Protein AF-A0A5K0W3F6-F1 (afdb_monomer_lite)

Radius of gyration: 26.62 Å; chains: 1; bounding box: 53×62×76 Å

Organism: NCBI:txid210225

pLDDT: mean 90.17, std 11.69, range [37.69, 98.31]

InterPro domains:
  IPR002298 DNA polymerase A [PTHR10133] (2-222)
  IPR012337 Ribonuclease H-like superfamily [SSF53098] (1-49)
  IPR036397 Ribonuclease H superfamily [G3DSA:3.30.420.10] (1-164)
  IPR043502 DNA/RNA polymerase superfamily [SSF56672] (144-221)

Sequence (225 aa):
VWHNYSFDFHVLENHGIKVSGFHADTMHLARLWDSSRRMEGGYSLEALTGDPKVMSESGSLEKNMLMSGKISMKTVFGRRKLRKDGSEGKIVSLAPVEELQKKERIPWICYSVRDSITTLDLFLSLKEKLMKMEWKLDGARRGNMYDFYEEYWRPFGVLLVEMESEGMLVDRKYLSDLEKIATNEQKIAADRFRRWASKYCPDALYMNVGSDAQLRQLFFGETAN

Secondary structure (DSSP, 8-state):
-BSSHHHHHHHHHTTT--------BHHHHHHHH-TTGGGTT-S-HHHHHH-HHHHTT---S-TTTS-SPPPPHHHHH-EEEEPTTSSEEEEEEPPPHHHHHHHSHHHHHHHHHHHHHHHHHHHHHHHHHHHHSEEEETTEEEEEHHHHIIIIIHHHHHHHHHHHHH-----HHHHHHHHHHHHHHHHHHHHHHHHHHTTT-GGGGG--TT-HHHHHHHHH-----

Foldseek 3Di:
DEAPPLVVCVVCVVVVHHDDDQDDHLLLLVCLLPVPCVVVQHRDQQSQLLDCVLLVPQPDPVCPPLSRGQDDPCVQAWDFDADPVRDGDPDTDHDDPVCCCVPVVVSVVVNVVSSVVSRVSSVVSSLVSQQPAFDDDPNDTPHGNVVVCVVPVRVVVVVVSVCVVVDDDDDPVVVVVVVVVVVVVVVVVQQVVLVVLCVVPVCSVVDDPPDPVVVCCSPPNDDPD

Structure (mmCIF, N/CA/C/O backbone):
data_AF-A0A5K0W3F6-F1
#
_entry.id   AF-A0A5K0W3F6-F1
#
loop_
_atom_site.group_PDB
_atom_site.id
_atom_site.type_symbol
_atom_site.label_atom_id
_atom_site.label_alt_id
_atom_site.label_comp_id
_atom_site.label_asym_id
_atom_site.label_entity_id
_atom_site.label_seq_id
_atom_site.pdbx_PDB_ins_code
_atom_site.Cartn_x
_atom_site.Cartn_y
_atom_site.Cartn_z
_atom_site.occupancy
_atom_site.B_iso_or_equiv
_atom_site.auth_seq_id
_atom_site.auth_comp_id
_atom_site.auth_asym_id
_atom_site.auth_atom_id
_atom_site.pdbx_PDB_model_num
ATOM 1 N N . VAL A 1 1 ? 4.429 1.573 -16.038 1.00 95.75 1 VAL A N 1
ATOM 2 C CA . VAL A 1 1 ? 5.156 1.356 -14.764 1.00 95.75 1 VAL A CA 1
ATOM 3 C C . VAL A 1 1 ? 4.488 2.233 -13.742 1.00 95.75 1 VAL A C 1
ATOM 5 O O . VAL A 1 1 ? 4.166 3.361 -14.088 1.00 95.75 1 VAL A O 1
ATOM 8 N N . TRP A 1 2 ? 4.253 1.710 -12.547 1.00 96.81 2 TRP A N 1
ATOM 9 C CA . TRP A 1 2 ? 3.434 2.365 -11.537 1.00 96.81 2 TRP A CA 1
ATOM 10 C C . TRP A 1 2 ? 4.119 2.324 -10.171 1.00 96.81 2 TRP A C 1
ATOM 12 O O . TRP A 1 2 ? 5.070 1.565 -9.947 1.00 96.81 2 TRP A O 1
ATOM 22 N N . HIS A 1 3 ? 3.631 3.145 -9.254 1.00 96.75 3 HIS A N 1
ATOM 23 C CA . HIS A 1 3 ? 3.939 3.044 -7.838 1.00 96.75 3 HIS A CA 1
ATOM 24 C C . HIS A 1 3 ? 2.609 2.934 -7.102 1.00 96.75 3 HIS A C 1
ATOM 26 O O . HIS A 1 3 ? 1.968 3.960 -6.891 1.00 96.75 3 HIS A O 1
ATOM 32 N N . ASN A 1 4 ? 2.209 1.706 -6.748 1.00 95.75 4 ASN A N 1
ATOM 33 C CA . ASN A 1 4 ? 0.847 1.347 -6.333 1.00 95.75 4 ASN A CA 1
ATOM 34 C C . ASN A 1 4 ? -0.185 1.359 -7.482 1.00 95.75 4 ASN A C 1
ATOM 36 O O . ASN A 1 4 ? -1.128 2.147 -7.482 1.00 95.75 4 ASN A O 1
ATOM 40 N N . TYR A 1 5 ? -0.014 0.456 -8.450 1.00 96.00 5 TYR A N 1
ATOM 41 C CA . TYR A 1 5 ? -0.850 0.316 -9.650 1.00 96.00 5 TYR A CA 1
ATOM 42 C C . TYR A 1 5 ? -2.351 0.232 -9.361 1.00 96.00 5 TYR A C 1
ATOM 44 O O . TYR A 1 5 ? -3.132 0.857 -10.073 1.00 96.00 5 TYR A O 1
ATOM 52 N N . SER A 1 6 ? -2.739 -0.513 -8.319 1.00 94.94 6 SER A N 1
ATOM 53 C CA . SER A 1 6 ? -4.140 -0.693 -7.911 1.00 94.94 6 SER A CA 1
ATOM 54 C C . SER A 1 6 ? -4.872 0.645 -7.791 1.00 94.94 6 SER A C 1
ATOM 56 O O . SER A 1 6 ? -5.944 0.827 -8.364 1.00 94.94 6 SER A O 1
ATOM 58 N N . PHE A 1 7 ? -4.257 1.626 -7.126 1.00 95.06 7 PHE A N 1
ATOM 59 C CA . PHE A 1 7 ? -4.885 2.922 -6.901 1.00 95.06 7 PHE A CA 1
ATOM 60 C C . PHE A 1 7 ? -5.222 3.639 -8.214 1.00 95.06 7 PHE A C 1
ATOM 62 O O . PHE A 1 7 ? -6.368 4.037 -8.424 1.00 95.06 7 PHE A O 1
ATOM 69 N N . ASP A 1 8 ? -4.238 3.787 -9.105 1.00 94.62 8 ASP A N 1
ATOM 70 C CA . ASP A 1 8 ? -4.431 4.482 -10.380 1.00 94.62 8 ASP A CA 1
ATOM 71 C C . ASP A 1 8 ? -5.371 3.709 -11.314 1.00 94.62 8 ASP A C 1
ATOM 73 O O . ASP A 1 8 ? -6.178 4.321 -12.016 1.00 94.62 8 ASP A O 1
ATOM 77 N N . PHE A 1 9 ? -5.308 2.373 -11.295 1.00 95.50 9 PHE A N 1
ATOM 78 C CA . PHE A 1 9 ? -6.218 1.519 -12.055 1.00 95.50 9 PHE A CA 1
ATOM 79 C C . PHE A 1 9 ? -7.675 1.799 -11.689 1.00 95.50 9 PHE A C 1
ATOM 81 O O . PHE A 1 9 ? -8.465 2.138 -12.569 1.00 95.50 9 PHE A O 1
ATOM 88 N N . HIS A 1 10 ? -8.010 1.745 -10.396 1.00 95.19 10 HIS A N 1
ATOM 89 C CA . HIS A 1 10 ? -9.374 1.977 -9.916 1.00 95.19 10 HIS A CA 1
ATOM 90 C C . HIS A 1 10 ? -9.847 3.401 -10.217 1.00 95.19 10 HIS A C 1
ATOM 92 O O . HIS A 1 10 ? -10.999 3.616 -10.592 1.00 95.19 10 HIS A O 1
ATOM 98 N N . VAL A 1 11 ? -8.970 4.406 -10.097 1.00 94.75 11 VAL A N 1
ATOM 99 C CA . VAL A 1 11 ? -9.309 5.794 -10.462 1.00 94.75 11 VAL A CA 1
ATOM 100 C C . VAL A 1 11 ? -9.675 5.900 -11.944 1.00 94.75 11 VAL A C 1
ATOM 102 O O . VAL A 1 11 ? -10.665 6.554 -12.275 1.00 94.75 11 VAL A O 1
ATOM 105 N N . LEU A 1 12 ? -8.912 5.265 -12.834 1.00 95.06 12 LEU A N 1
ATOM 106 C CA . LEU A 1 12 ? -9.167 5.284 -14.276 1.00 95.06 12 LEU A CA 1
ATOM 107 C C . LEU A 1 12 ? -10.419 4.477 -14.651 1.00 95.06 12 LEU A C 1
ATOM 109 O O . LEU A 1 12 ? -11.257 4.968 -15.412 1.00 95.06 12 LEU A O 1
ATOM 113 N N . GLU A 1 13 ? -10.593 3.291 -14.069 1.00 94.00 13 GLU A N 1
ATOM 114 C CA . GLU A 1 13 ? -11.755 2.428 -14.298 1.00 94.00 13 GLU A CA 1
ATOM 115 C C . GLU A 1 13 ? -13.064 3.122 -13.889 1.00 94.00 13 GLU A C 1
ATOM 117 O O . GLU A 1 13 ? -14.031 3.116 -14.652 1.00 94.00 13 GLU A O 1
ATOM 122 N N . ASN A 1 14 ? -13.064 3.842 -12.761 1.00 94.25 14 ASN A N 1
ATOM 123 C CA . ASN A 1 14 ? -14.203 4.650 -12.307 1.00 94.25 14 ASN A CA 1
ATOM 124 C C . ASN A 1 14 ? -14.616 5.756 -13.297 1.00 94.25 14 ASN A C 1
ATOM 126 O O . ASN A 1 14 ? -15.742 6.249 -13.238 1.00 94.25 14 ASN A O 1
ATOM 130 N N . HIS A 1 15 ? -13.730 6.144 -14.217 1.00 95.75 15 HIS A N 1
ATOM 131 C CA . HIS A 1 15 ? -14.013 7.100 -15.292 1.00 95.75 15 HIS A CA 1
ATOM 132 C C . HIS A 1 15 ? -14.286 6.414 -16.642 1.00 95.75 15 HIS A C 1
ATOM 134 O O . HIS A 1 15 ? -14.288 7.070 -17.683 1.00 95.75 15 HIS A O 1
ATOM 140 N N . GLY A 1 16 ? -14.510 5.096 -16.648 1.00 95.12 16 GLY A N 1
ATOM 141 C CA . GLY A 1 16 ? -14.750 4.308 -17.857 1.00 95.12 16 GLY A CA 1
ATOM 142 C C . GLY A 1 16 ? -13.504 4.113 -18.726 1.00 95.12 16 GLY A C 1
ATOM 143 O O . GLY A 1 16 ? -13.620 3.695 -19.881 1.00 95.12 16 GLY A O 1
ATOM 144 N N . ILE A 1 17 ? -12.312 4.415 -18.201 1.00 95.56 17 ILE A N 1
ATOM 145 C CA . ILE A 1 17 ? -11.051 4.251 -18.920 1.00 95.56 17 ILE A CA 1
ATOM 146 C C . ILE A 1 17 ? -10.540 2.838 -18.660 1.00 95.56 17 ILE A C 1
ATOM 148 O O . ILE A 1 17 ? -10.068 2.516 -17.573 1.00 95.56 17 ILE A O 1
ATOM 152 N N . LYS A 1 18 ? -10.612 1.991 -19.690 1.00 91.88 18 LYS A N 1
ATOM 153 C CA . LYS A 1 18 ? -10.061 0.636 -19.634 1.00 91.88 18 LYS A CA 1
ATOM 154 C C . LYS A 1 18 ? -8.541 0.690 -19.688 1.00 91.88 18 LYS A C 1
ATOM 156 O O . LYS A 1 18 ? -7.961 1.004 -20.727 1.00 91.88 18 LYS A O 1
ATOM 161 N N . VAL A 1 19 ? -7.903 0.367 -18.571 1.00 89.88 19 VAL A N 1
ATOM 162 C CA . VAL A 1 19 ? -6.446 0.289 -18.476 1.00 89.88 19 VAL A CA 1
ATOM 163 C C . VAL A 1 19 ? -5.986 -1.075 -18.980 1.00 89.88 19 VAL A C 1
ATOM 165 O O . VAL A 1 19 ? -6.445 -2.112 -18.512 1.00 89.88 19 VAL A O 1
ATOM 168 N N . SER A 1 20 ? -5.059 -1.080 -19.936 1.00 87.38 20 SER A N 1
ATOM 169 C CA . SER A 1 20 ? -4.407 -2.296 -20.426 1.00 87.38 20 SER A CA 1
ATOM 170 C C . SER A 1 20 ? -2.894 -2.141 -20.363 1.00 87.38 20 SER A C 1
ATOM 172 O O . SER A 1 20 ? -2.369 -1.085 -20.714 1.00 87.38 20 SER A O 1
ATOM 174 N N . GLY A 1 21 ? -2.194 -3.210 -19.990 1.00 85.31 21 GLY A N 1
ATOM 175 C CA . GLY A 1 21 ? -0.734 -3.222 -19.916 1.00 85.31 21 GLY A CA 1
ATOM 176 C C . GLY A 1 21 ? -0.210 -2.888 -18.520 1.00 85.31 21 GLY A C 1
ATOM 177 O O . GLY A 1 21 ? 0.089 -1.740 -18.194 1.00 85.31 21 GLY A O 1
ATOM 178 N N . PHE A 1 22 ? -0.010 -3.930 -17.713 1.00 94.12 22 PHE A N 1
ATOM 179 C CA . PHE A 1 22 ? 0.705 -3.846 -16.444 1.00 94.12 22 PHE A CA 1
ATOM 180 C C . PHE A 1 22 ? 2.150 -4.327 -16.629 1.00 94.12 22 PHE A C 1
ATOM 182 O O . PHE A 1 22 ? 2.417 -5.529 -16.703 1.00 94.12 22 PHE A O 1
ATOM 189 N N . HIS A 1 23 ? 3.075 -3.370 -16.773 1.00 96.00 23 HIS A N 1
ATOM 190 C CA . HIS A 1 23 ? 4.501 -3.671 -16.943 1.00 96.00 23 HIS A CA 1
ATOM 191 C C . HIS A 1 23 ? 5.207 -3.924 -15.611 1.00 96.00 23 HIS A C 1
ATOM 193 O O . HIS A 1 23 ? 5.892 -4.925 -15.470 1.00 96.00 23 HIS A O 1
ATOM 199 N N . ALA A 1 24 ? 5.060 -3.015 -14.645 1.00 97.50 24 ALA A N 1
ATOM 200 C CA . ALA A 1 24 ? 5.657 -3.180 -13.328 1.00 97.50 24 ALA A CA 1
ATOM 201 C C . ALA A 1 24 ? 5.028 -2.250 -12.285 1.00 97.50 24 ALA A C 1
ATOM 203 O O . ALA A 1 24 ? 4.560 -1.158 -12.634 1.00 97.50 24 ALA A O 1
ATOM 204 N N . ASP A 1 25 ? 5.120 -2.655 -11.018 1.00 98.12 25 ASP A N 1
ATOM 205 C CA . ASP A 1 25 ? 4.880 -1.834 -9.830 1.00 98.12 25 ASP A CA 1
ATOM 206 C C . ASP A 1 25 ? 6.158 -1.754 -8.987 1.00 98.12 25 ASP A C 1
ATOM 208 O O . ASP A 1 25 ? 6.686 -2.766 -8.519 1.00 98.12 25 ASP A O 1
ATOM 212 N N . THR A 1 26 ? 6.658 -0.541 -8.776 1.00 97.81 26 THR A N 1
ATOM 213 C CA . THR A 1 26 ? 7.879 -0.296 -7.999 1.00 97.81 26 THR A CA 1
ATOM 214 C C . THR A 1 26 ? 7.755 -0.694 -6.527 1.00 97.81 26 THR A C 1
ATOM 216 O O . THR A 1 26 ? 8.762 -1.073 -5.931 1.00 97.81 26 THR A O 1
ATOM 219 N N . MET A 1 27 ? 6.553 -0.704 -5.937 1.00 97.12 27 MET A N 1
ATOM 220 C CA . MET A 1 27 ? 6.340 -1.236 -4.586 1.00 97.12 27 MET A CA 1
ATOM 221 C C . MET A 1 27 ? 6.537 -2.751 -4.535 1.00 97.12 27 MET A C 1
ATOM 223 O O . MET A 1 27 ? 7.095 -3.260 -3.562 1.00 97.12 27 MET A O 1
ATOM 227 N N . HIS A 1 28 ? 6.108 -3.477 -5.572 1.00 97.44 28 HIS A N 1
ATOM 228 C CA . HIS A 1 28 ? 6.340 -4.919 -5.661 1.00 97.44 28 HIS A CA 1
ATOM 229 C C . HIS A 1 28 ? 7.838 -5.195 -5.797 1.00 97.44 28 HIS A C 1
ATOM 231 O O . HIS A 1 28 ? 8.396 -5.962 -5.019 1.00 97.44 28 HIS A O 1
ATOM 237 N N . LEU A 1 29 ? 8.512 -4.509 -6.724 1.00 98.06 29 LEU A N 1
ATOM 238 C CA . LEU A 1 29 ? 9.952 -4.679 -6.929 1.00 98.06 29 LEU A CA 1
ATOM 239 C C . LEU A 1 29 ? 10.750 -4.369 -5.652 1.00 98.06 29 LEU A C 1
ATOM 241 O O . LEU A 1 29 ? 11.645 -5.125 -5.285 1.00 98.06 29 LEU A O 1
ATOM 245 N N . ALA A 1 30 ? 10.388 -3.305 -4.929 1.00 97.31 30 ALA A N 1
ATOM 246 C CA . ALA A 1 30 ? 11.049 -2.935 -3.680 1.00 97.31 30 ALA A CA 1
ATOM 247 C C . ALA A 1 30 ? 10.840 -3.973 -2.569 1.00 97.31 30 ALA A C 1
ATOM 249 O O . ALA A 1 30 ? 11.779 -4.277 -1.837 1.00 97.31 30 ALA A O 1
ATOM 250 N N . ARG A 1 31 ? 9.633 -4.544 -2.448 1.00 96.44 31 ARG A N 1
ATOM 251 C CA . ARG A 1 31 ? 9.347 -5.630 -1.493 1.00 96.44 31 ARG A CA 1
ATOM 252 C C . ARG A 1 31 ? 10.103 -6.909 -1.820 1.00 96.44 31 ARG A C 1
ATOM 254 O O . ARG A 1 31 ? 10.471 -7.630 -0.900 1.00 96.44 31 ARG A O 1
ATOM 261 N N . LEU A 1 32 ? 10.301 -7.191 -3.105 1.00 96.44 32 LEU A N 1
ATOM 262 C CA . LEU A 1 32 ? 11.050 -8.359 -3.552 1.00 96.44 32 LEU A CA 1
ATOM 263 C C . LEU A 1 32 ? 12.552 -8.198 -3.310 1.00 96.44 32 LEU A C 1
ATOM 265 O O . LEU A 1 32 ? 13.232 -9.166 -2.984 1.00 96.44 32 LEU A O 1
ATOM 269 N N . TRP A 1 33 ? 13.050 -6.970 -3.455 1.00 96.12 33 TRP A N 1
ATOM 270 C CA . TRP A 1 33 ? 14.439 -6.628 -3.174 1.00 96.12 33 TRP A CA 1
ATOM 271 C C . TRP A 1 33 ? 14.745 -6.706 -1.674 1.00 96.12 33 TRP A C 1
ATOM 273 O O . TRP A 1 33 ? 15.729 -7.326 -1.278 1.00 96.12 33 TRP A O 1
ATOM 283 N N . ASP A 1 34 ? 13.886 -6.115 -0.841 1.00 95.31 34 ASP A N 1
ATOM 284 C CA . ASP A 1 34 ? 14.006 -6.168 0.613 1.00 95.31 34 ASP A CA 1
ATOM 285 C C . ASP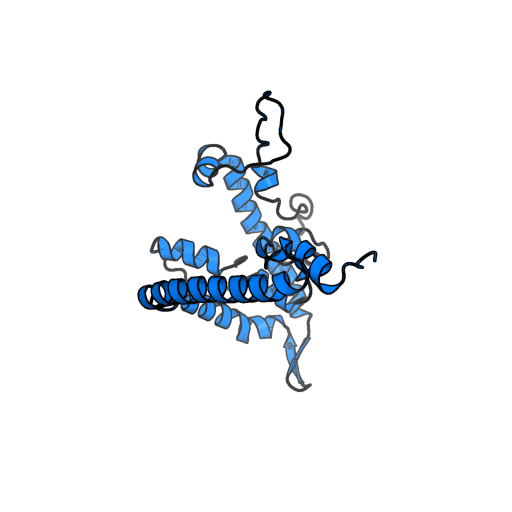 A 1 34 ? 12.622 -6.077 1.275 1.00 95.31 34 ASP A C 1
ATOM 287 O O . ASP A 1 34 ? 11.991 -5.015 1.352 1.00 95.31 34 ASP A O 1
ATOM 291 N N . SER A 1 35 ? 12.146 -7.210 1.794 1.00 93.69 35 SER A N 1
ATOM 292 C CA . SER A 1 35 ? 10.854 -7.326 2.478 1.00 93.69 35 SER A CA 1
ATOM 293 C C . SER A 1 35 ? 10.863 -6.791 3.918 1.00 93.69 35 SER A C 1
ATOM 295 O O . SER A 1 35 ? 9.808 -6.706 4.548 1.00 93.69 35 SER A O 1
ATOM 297 N N . SER A 1 36 ? 12.033 -6.445 4.466 1.00 93.50 36 SER A N 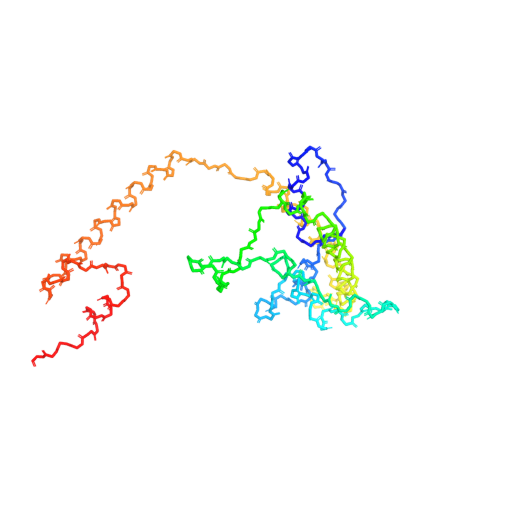1
ATOM 298 C CA . SER A 1 36 ? 12.207 -6.008 5.859 1.00 93.50 36 SER A CA 1
ATOM 299 C C . SER A 1 36 ? 12.145 -4.486 6.044 1.00 93.50 36 SER A C 1
ATOM 301 O O . SER A 1 36 ? 12.003 -3.994 7.168 1.00 93.50 36 SER A O 1
ATOM 303 N N . ARG A 1 37 ? 12.108 -3.727 4.939 1.00 92.62 37 ARG A N 1
ATOM 304 C CA . ARG A 1 37 ? 12.128 -2.253 4.923 1.00 92.62 37 ARG A CA 1
ATOM 305 C C . ARG A 1 37 ? 10.998 -1.550 5.654 1.00 92.62 37 ARG A C 1
ATOM 307 O O . ARG A 1 37 ? 11.036 -0.332 5.795 1.00 92.62 37 ARG A O 1
ATOM 314 N N . ARG A 1 38 ? 9.990 -2.260 6.161 1.00 86.88 38 ARG A N 1
ATOM 315 C CA . ARG A 1 38 ? 8.949 -1.646 6.997 1.00 86.88 38 ARG A CA 1
ATOM 316 C C . ARG A 1 38 ? 9.536 -0.907 8.209 1.00 86.88 38 ARG A C 1
ATOM 318 O O . ARG A 1 38 ? 8.960 0.096 8.617 1.00 86.88 38 ARG A O 1
ATOM 325 N N . MET A 1 39 ? 10.679 -1.362 8.730 1.00 85.06 39 MET A N 1
ATOM 326 C CA . MET A 1 39 ? 11.426 -0.685 9.801 1.00 85.06 39 MET A CA 1
ATOM 327 C C . MET A 1 39 ? 12.440 0.353 9.280 1.00 85.06 39 MET A C 1
ATOM 329 O O . MET A 1 39 ? 12.933 1.166 10.054 1.00 85.06 39 MET A O 1
ATOM 333 N N . GLU A 1 40 ? 12.711 0.368 7.973 1.00 83.31 40 GLU A N 1
ATOM 334 C CA . GLU A 1 40 ? 13.694 1.222 7.288 1.00 83.31 40 GLU A CA 1
ATOM 335 C C . GLU A 1 40 ? 13.009 2.221 6.332 1.00 83.31 40 GLU A C 1
ATOM 337 O O . GLU A 1 40 ? 13.344 2.344 5.153 1.00 83.31 40 GLU A O 1
ATOM 342 N N . GLY A 1 41 ? 11.984 2.920 6.826 1.00 84.12 41 GLY A N 1
ATOM 343 C CA . GLY A 1 41 ? 11.275 3.972 6.079 1.00 84.12 41 GLY A CA 1
ATOM 344 C C . GLY A 1 41 ? 10.117 3.490 5.193 1.00 84.12 41 GLY A C 1
ATOM 345 O O . GLY A 1 41 ? 9.320 4.305 4.736 1.00 84.12 41 GLY A O 1
ATOM 346 N N . GLY A 1 42 ? 9.950 2.179 5.011 1.00 93.69 42 GLY A N 1
ATOM 347 C CA . GLY A 1 42 ? 8.829 1.584 4.285 1.00 93.69 42 GLY A CA 1
ATOM 348 C C . GLY A 1 42 ? 8.989 1.610 2.762 1.00 93.69 42 GLY A C 1
ATOM 349 O O . GLY A 1 42 ? 10.097 1.563 2.231 1.00 93.69 42 GLY A O 1
ATOM 350 N N . TYR A 1 43 ? 7.851 1.639 2.062 1.00 96.25 43 TYR A N 1
ATOM 351 C CA . TYR A 1 43 ? 7.764 1.473 0.602 1.00 96.25 43 TYR A CA 1
ATOM 352 C C . TYR A 1 43 ? 7.091 2.651 -0.103 1.00 96.25 43 TYR A C 1
ATOM 354 O O . TYR A 1 43 ? 6.664 2.504 -1.243 1.00 96.25 43 TYR A O 1
ATOM 362 N N . SER A 1 44 ? 6.945 3.801 0.561 1.00 95.00 44 SER A N 1
ATOM 363 C CA . SER A 1 44 ? 6.440 4.991 -0.125 1.00 95.00 44 SER A CA 1
ATOM 364 C C . SER A 1 44 ? 7.456 5.464 -1.164 1.00 95.00 44 SER A C 1
ATOM 366 O O . SER A 1 44 ? 8.664 5.298 -0.987 1.00 95.00 44 SER A O 1
ATOM 368 N N . LEU A 1 45 ? 6.976 6.096 -2.234 1.00 94.62 45 LEU A N 1
ATOM 369 C CA . LEU A 1 45 ? 7.844 6.634 -3.280 1.00 94.62 45 LEU A CA 1
ATOM 370 C C . LEU A 1 45 ? 8.864 7.634 -2.710 1.00 94.62 45 LEU A C 1
ATOM 372 O O . LEU A 1 45 ? 10.022 7.611 -3.110 1.00 94.62 45 LEU A O 1
ATOM 376 N N . GLU A 1 46 ? 8.469 8.447 -1.724 1.00 92.75 46 GLU A N 1
ATOM 377 C CA . GLU A 1 46 ? 9.368 9.344 -0.973 1.00 92.75 46 GLU A CA 1
ATOM 378 C C . GLU A 1 46 ? 10.458 8.575 -0.216 1.00 92.75 46 GLU A C 1
ATOM 380 O O . GLU A 1 46 ? 11.635 8.887 -0.370 1.00 92.75 46 GLU A O 1
ATOM 385 N N . ALA A 1 47 ? 10.100 7.535 0.543 1.00 93.06 47 ALA A N 1
ATOM 386 C CA . ALA A 1 47 ? 11.076 6.764 1.311 1.00 93.06 47 ALA A CA 1
ATOM 387 C C . ALA A 1 47 ? 12.057 5.999 0.413 1.00 93.06 47 ALA A C 1
ATOM 389 O O . ALA A 1 47 ? 13.256 5.996 0.673 1.00 93.06 47 ALA A O 1
ATOM 390 N N . LEU A 1 48 ? 11.557 5.371 -0.654 1.00 94.31 48 LEU A N 1
ATOM 391 C CA . LEU A 1 48 ? 12.385 4.592 -1.574 1.00 94.31 48 LEU A CA 1
ATOM 392 C C . LEU A 1 48 ? 13.336 5.484 -2.369 1.00 94.31 48 LEU A C 1
ATOM 394 O O . LEU A 1 48 ? 14.505 5.158 -2.513 1.00 94.31 48 LEU A O 1
ATOM 398 N N . THR A 1 49 ? 12.860 6.624 -2.863 1.00 92.12 49 THR A N 1
ATOM 399 C CA . THR A 1 49 ? 13.695 7.503 -3.699 1.00 92.12 49 THR A CA 1
ATOM 400 C C . THR A 1 49 ? 14.596 8.421 -2.885 1.00 92.12 49 THR A C 1
ATOM 402 O O . THR A 1 49 ? 15.592 8.917 -3.403 1.00 92.12 49 THR A O 1
ATOM 405 N N . GLY A 1 50 ? 14.279 8.618 -1.604 1.00 89.19 50 GLY A N 1
ATOM 406 C CA . GLY A 1 50 ? 15.158 9.265 -0.638 1.00 89.19 50 GLY A CA 1
ATOM 407 C C . GLY A 1 50 ? 16.275 8.362 -0.104 1.00 89.19 50 GLY A C 1
ATOM 408 O O . GLY A 1 50 ? 17.207 8.887 0.499 1.00 89.19 50 GLY A O 1
ATOM 409 N N . ASP A 1 51 ? 16.212 7.039 -0.310 1.00 90.38 51 ASP A N 1
ATOM 410 C CA . ASP A 1 51 ? 17.243 6.100 0.148 1.00 90.38 51 ASP A CA 1
ATOM 411 C C . ASP A 1 51 ? 18.334 5.898 -0.925 1.00 90.38 51 ASP A C 1
ATOM 413 O O . ASP A 1 51 ? 18.081 5.289 -1.974 1.00 90.38 51 ASP A O 1
ATOM 417 N N . PRO A 1 52 ? 19.586 6.323 -0.664 1.00 87.75 52 PRO A N 1
ATOM 418 C CA . PRO A 1 52 ? 20.687 6.127 -1.598 1.00 87.75 52 PRO A CA 1
ATOM 419 C C . PRO A 1 52 ? 20.955 4.657 -1.929 1.00 87.75 52 PRO A C 1
ATOM 421 O O . PRO A 1 52 ? 21.394 4.373 -3.038 1.00 87.75 52 PRO A O 1
ATOM 424 N N . LYS A 1 53 ? 20.686 3.711 -1.017 1.00 88.81 53 LYS A N 1
ATOM 425 C CA . LYS A 1 53 ? 20.871 2.271 -1.271 1.00 88.81 53 LYS A CA 1
ATOM 426 C C . LYS A 1 53 ? 19.894 1.751 -2.320 1.00 88.81 53 LYS A C 1
ATOM 428 O O . LYS A 1 53 ? 20.239 0.848 -3.080 1.00 88.81 53 LYS A O 1
ATOM 433 N N . VAL A 1 54 ? 18.688 2.316 -2.360 1.00 90.88 54 VAL A N 1
ATOM 434 C CA . VAL A 1 54 ? 17.654 1.969 -3.340 1.00 90.88 54 VAL A CA 1
ATOM 435 C C . VAL A 1 54 ? 17.984 2.598 -4.691 1.00 90.88 54 VAL A C 1
ATOM 437 O O . VAL A 1 54 ? 17.869 1.927 -5.712 1.00 90.88 54 VAL A O 1
ATOM 440 N N . MET A 1 55 ? 18.454 3.848 -4.705 1.00 88.25 55 MET A N 1
ATOM 441 C CA . MET A 1 55 ? 18.719 4.617 -5.931 1.00 88.25 55 MET A CA 1
ATOM 442 C C . MET A 1 55 ? 20.155 4.481 -6.479 1.00 88.25 55 MET A C 1
ATOM 444 O O . MET A 1 55 ? 20.502 5.137 -7.460 1.00 88.25 55 MET A O 1
ATOM 448 N N . SER A 1 56 ? 21.009 3.644 -5.874 1.00 72.81 56 SER A N 1
ATOM 449 C CA . SER A 1 56 ? 22.456 3.601 -6.157 1.00 72.81 56 SER A CA 1
ATOM 450 C C . SER A 1 56 ? 22.854 3.112 -7.553 1.00 72.81 56 SER A C 1
ATOM 452 O O . SER A 1 56 ? 24.000 3.323 -7.945 1.00 72.81 56 SER A O 1
ATOM 454 N N . GLU A 1 57 ? 21.966 2.427 -8.276 1.00 65.25 57 GLU A N 1
ATOM 455 C CA . GLU A 1 57 ? 22.304 1.721 -9.525 1.00 65.25 57 GLU A CA 1
ATOM 456 C C . GLU A 1 57 ? 21.824 2.441 -10.790 1.00 65.25 57 GLU A C 1
ATOM 458 O O . GLU A 1 57 ? 22.203 2.065 -11.889 1.00 65.25 57 GLU A O 1
ATOM 463 N N . SER A 1 58 ? 21.092 3.551 -10.662 1.00 57.44 58 SER A N 1
ATOM 464 C CA . SER A 1 58 ? 20.727 4.367 -11.824 1.00 57.44 58 SER A CA 1
ATOM 465 C C . SER A 1 58 ? 21.962 5.081 -12.401 1.00 57.44 58 SER A C 1
ATOM 467 O O . SER A 1 58 ? 22.443 6.086 -11.873 1.00 57.44 58 SER A O 1
ATOM 469 N N . GLY A 1 59 ? 22.510 4.534 -13.488 1.00 52.69 59 GLY A N 1
ATOM 470 C CA . GLY A 1 59 ? 23.661 5.066 -14.225 1.00 52.69 59 GLY A CA 1
ATOM 471 C C . GLY A 1 59 ? 23.364 6.261 -15.143 1.00 52.69 59 GLY A C 1
ATOM 472 O O . GLY A 1 59 ? 24.124 6.481 -16.086 1.00 52.69 59 GLY A O 1
ATOM 473 N N . SER A 1 60 ? 22.283 7.027 -14.938 1.00 51.06 60 SER A N 1
ATOM 474 C CA . SER A 1 60 ? 21.963 8.155 -15.826 1.00 51.06 60 SER A CA 1
ATOM 475 C C . SER A 1 60 ? 22.830 9.395 -15.539 1.00 51.06 60 SER A C 1
ATOM 477 O O . SER A 1 60 ? 23.073 9.795 -14.399 1.00 51.06 60 SER A O 1
ATOM 479 N N . LEU A 1 61 ? 23.338 9.993 -16.622 1.00 46.00 61 LEU A N 1
ATOM 480 C CA . LEU A 1 61 ? 24.332 11.073 -16.651 1.00 46.00 61 LEU A CA 1
ATOM 481 C C . LEU A 1 61 ? 23.778 12.450 -16.206 1.00 46.00 61 LEU A C 1
ATOM 483 O O . LEU A 1 61 ? 24.546 13.389 -16.025 1.00 46.00 61 LEU A O 1
ATOM 487 N N . GLU A 1 62 ? 22.466 12.586 -15.978 1.00 50.75 62 GLU A N 1
ATOM 488 C CA . GLU A 1 62 ? 21.791 13.841 -15.578 1.00 50.75 62 GLU A CA 1
ATOM 489 C C . GLU A 1 62 ? 21.591 13.946 -14.055 1.00 50.75 62 GLU A C 1
ATOM 491 O O . GLU A 1 62 ? 20.598 14.451 -13.527 1.00 50.75 62 GLU A O 1
ATOM 496 N N . LYS A 1 63 ? 22.591 13.460 -13.324 1.00 51.31 63 LYS A N 1
ATOM 497 C CA . LYS A 1 63 ? 22.556 13.140 -11.895 1.00 51.31 63 LYS A CA 1
ATOM 498 C C . LYS A 1 63 ? 22.421 14.336 -10.942 1.00 51.31 63 LYS A C 1
ATOM 500 O O . LYS A 1 63 ? 22.459 14.113 -9.750 1.00 51.31 63 LYS A O 1
ATOM 505 N N . ASN A 1 64 ? 22.278 15.589 -11.386 1.00 46.25 64 ASN A N 1
ATOM 506 C CA . ASN A 1 64 ? 22.365 16.756 -10.481 1.00 46.25 64 ASN A CA 1
ATOM 507 C C . ASN A 1 64 ? 21.063 17.545 -10.257 1.00 46.25 64 ASN A C 1
ATOM 509 O O . ASN A 1 64 ? 20.956 18.218 -9.236 1.00 46.25 64 ASN A O 1
ATOM 513 N N . MET A 1 65 ? 20.051 17.456 -11.130 1.00 46.19 65 MET A N 1
ATOM 514 C CA . MET A 1 65 ? 18.788 18.198 -10.932 1.00 46.19 65 MET A CA 1
ATOM 515 C C . MET A 1 65 ? 17.685 17.391 -10.227 1.00 46.19 65 MET A C 1
ATOM 517 O O . MET A 1 65 ? 16.768 17.983 -9.658 1.00 46.19 65 MET A O 1
ATOM 521 N N . LEU A 1 66 ? 17.787 16.056 -10.228 1.00 50.94 66 LEU A N 1
ATOM 522 C CA . LEU A 1 66 ? 16.758 15.136 -9.722 1.00 50.94 66 LEU A CA 1
ATOM 523 C C . LEU A 1 66 ? 17.185 14.310 -8.489 1.00 50.94 66 LEU A C 1
ATOM 525 O O . LEU A 1 66 ? 16.463 13.416 -8.070 1.00 50.94 66 LEU A O 1
ATOM 529 N N . MET A 1 67 ? 18.342 14.614 -7.884 1.00 52.88 67 MET A N 1
ATOM 530 C CA . MET A 1 67 ? 18.873 13.927 -6.685 1.00 52.88 67 MET A CA 1
ATOM 531 C C . MET A 1 67 ? 18.044 14.126 -5.414 1.00 52.88 67 MET A C 1
ATOM 533 O O . MET A 1 67 ? 18.293 13.481 -4.398 1.00 52.88 67 MET A O 1
ATOM 537 N N . SER A 1 68 ? 17.089 15.050 -5.422 1.00 62.31 68 SER A N 1
ATOM 538 C CA . SER A 1 68 ? 16.123 15.138 -4.338 1.00 62.31 68 SER A CA 1
ATOM 539 C C . SER A 1 68 ? 15.043 14.103 -4.614 1.00 62.31 68 SER A C 1
ATOM 541 O O . SER A 1 68 ? 14.251 14.296 -5.538 1.00 62.31 68 SER A O 1
ATOM 543 N N . GLY A 1 69 ? 15.021 13.023 -3.826 1.00 72.44 69 GLY A N 1
ATOM 544 C CA . GLY A 1 69 ? 13.919 12.060 -3.813 1.00 72.44 69 GLY A CA 1
ATOM 545 C C . GLY A 1 69 ? 12.553 12.754 -3.742 1.00 72.44 69 GLY A C 1
ATOM 546 O O . GLY A 1 69 ? 12.455 13.960 -3.476 1.00 72.44 69 GLY A O 1
ATOM 547 N N . LYS A 1 70 ? 11.480 12.007 -4.012 1.00 85.25 70 LYS A N 1
ATOM 548 C CA . LYS A 1 70 ? 10.126 12.571 -4.064 1.00 85.25 70 LYS A CA 1
ATOM 549 C C . LYS A 1 70 ? 9.850 13.425 -2.826 1.00 85.25 70 LYS A C 1
ATOM 551 O O . LYS A 1 70 ? 9.999 12.977 -1.697 1.00 85.25 70 LYS A O 1
ATOM 556 N N . ILE A 1 71 ? 9.392 14.650 -3.062 1.00 85.50 71 ILE A N 1
ATOM 557 C CA . ILE A 1 71 ? 9.008 15.586 -2.008 1.00 85.50 71 ILE A CA 1
ATOM 558 C C . ILE A 1 71 ? 7.550 15.312 -1.635 1.00 85.50 71 ILE A C 1
ATOM 560 O O . ILE A 1 71 ? 6.706 15.181 -2.520 1.00 85.50 71 ILE A O 1
ATOM 564 N N . SER A 1 72 ? 7.224 15.247 -0.342 1.00 89.44 72 SER A N 1
ATOM 565 C CA . SER A 1 72 ? 5.838 15.038 0.090 1.00 89.44 72 SER A CA 1
ATOM 566 C C . SER A 1 72 ? 4.884 16.156 -0.370 1.00 89.44 72 SER A C 1
ATOM 568 O O . SER A 1 72 ? 5.240 17.338 -0.413 1.00 89.44 72 SER A O 1
ATOM 570 N N . MET A 1 73 ? 3.618 15.800 -0.613 1.00 90.88 73 MET A N 1
ATOM 571 C CA . MET A 1 73 ? 2.538 16.756 -0.912 1.00 90.88 73 MET A CA 1
ATOM 572 C C . MET A 1 73 ? 2.433 17.846 0.171 1.00 90.88 73 MET A C 1
ATOM 574 O O . MET A 1 73 ? 2.225 19.021 -0.120 1.00 90.88 73 MET A O 1
ATOM 578 N N . LYS A 1 74 ? 2.636 17.465 1.439 1.00 90.81 74 LYS A N 1
ATOM 579 C CA . LYS A 1 74 ? 2.588 18.363 2.599 1.00 90.81 74 LYS A CA 1
ATOM 580 C C . LYS A 1 74 ? 3.707 19.401 2.586 1.00 90.81 74 LYS A C 1
ATOM 582 O O . LYS A 1 74 ? 3.492 20.513 3.051 1.00 90.81 74 LYS A O 1
ATOM 587 N N . THR A 1 75 ? 4.875 19.058 2.057 1.00 89.38 75 THR A N 1
ATOM 588 C CA . THR A 1 75 ? 5.993 19.996 1.926 1.00 89.38 75 THR A CA 1
ATOM 589 C C . THR A 1 75 ? 5.731 21.017 0.820 1.00 89.38 75 THR A C 1
ATOM 591 O O . THR A 1 75 ? 6.035 22.190 0.999 1.00 89.38 75 THR A O 1
ATOM 594 N N . VAL A 1 76 ? 5.135 20.593 -0.300 1.00 89.94 76 VA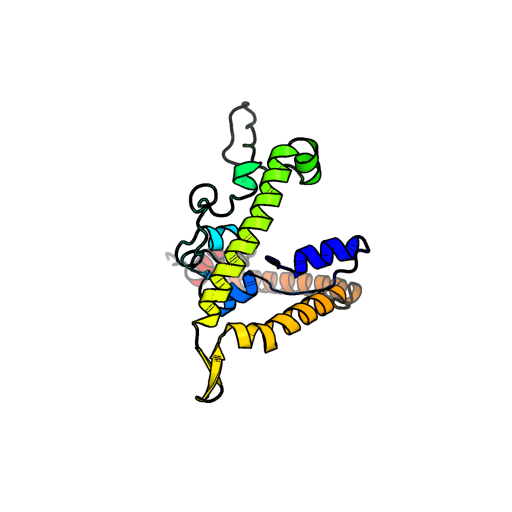L A N 1
ATOM 595 C CA . VAL A 1 76 ? 4.877 21.476 -1.453 1.00 89.94 76 VAL A CA 1
ATOM 596 C C . VAL A 1 76 ? 3.659 22.379 -1.220 1.00 89.94 76 VAL A C 1
ATOM 598 O O . VAL A 1 76 ? 3.738 23.596 -1.382 1.00 89.94 76 VAL A O 1
ATOM 601 N N . PHE A 1 77 ? 2.537 21.800 -0.790 1.00 93.44 77 PHE A N 1
ATOM 602 C CA . PHE A 1 77 ? 1.236 22.480 -0.727 1.00 93.44 77 PHE A CA 1
ATOM 603 C C . PHE A 1 77 ? 0.759 22.765 0.699 1.00 93.44 77 PHE A C 1
ATOM 605 O O . PHE A 1 77 ? -0.290 23.376 0.902 1.00 93.44 77 PHE A O 1
ATOM 612 N N . GLY A 1 78 ? 1.494 22.309 1.716 1.00 91.06 78 GLY A N 1
ATOM 613 C CA . GLY A 1 78 ? 1.100 22.503 3.103 1.00 91.06 78 GLY A CA 1
ATOM 614 C C . GLY A 1 78 ? 1.039 23.981 3.472 1.00 91.06 78 GLY A C 1
ATOM 615 O O . GLY A 1 78 ? 1.943 24.764 3.173 1.00 91.06 78 GLY A O 1
ATOM 616 N N . ARG A 1 79 ? -0.031 24.359 4.170 1.00 88.31 79 ARG A N 1
ATOM 617 C CA . ARG A 1 79 ? -0.191 25.684 4.773 1.00 88.31 79 ARG A CA 1
ATOM 618 C C . ARG A 1 79 ? -0.380 25.525 6.272 1.00 88.31 79 ARG A C 1
ATOM 620 O O . ARG A 1 79 ? -1.129 24.656 6.722 1.00 88.31 79 ARG A O 1
ATOM 627 N N . ARG A 1 80 ? 0.318 26.335 7.066 1.00 86.88 80 ARG A N 1
ATOM 628 C CA . ARG A 1 80 ? 0.140 26.339 8.522 1.00 86.88 80 ARG A CA 1
ATOM 629 C C . ARG A 1 80 ? -1.203 26.974 8.854 1.00 86.88 80 ARG A C 1
ATOM 631 O O . ARG A 1 80 ? -1.508 28.065 8.382 1.00 86.88 80 ARG A O 1
ATOM 638 N N . LYS A 1 81 ? -2.013 26.288 9.662 1.00 83.12 81 LYS A N 1
ATOM 639 C CA . LYS A 1 81 ? -3.274 26.849 10.148 1.00 83.12 81 LYS A CA 1
ATOM 640 C C . LYS A 1 81 ? -2.981 28.048 11.035 1.00 83.12 81 LYS A C 1
ATOM 642 O O . LYS A 1 81 ? -2.180 27.933 11.960 1.00 83.12 81 LYS A O 1
ATOM 647 N N . LEU A 1 82 ? -3.667 29.158 10.794 1.00 83.38 82 LEU A N 1
ATOM 648 C CA . LEU A 1 82 ? -3.615 30.310 11.684 1.00 83.38 82 LEU A CA 1
ATOM 649 C C . LEU A 1 82 ? -4.315 29.981 13.008 1.00 83.38 82 LEU A C 1
ATOM 651 O O . LEU A 1 82 ? -5.325 29.272 13.048 1.00 83.38 82 LEU A O 1
ATOM 655 N N . ARG A 1 83 ? -3.756 30.481 14.105 1.00 78.44 83 ARG A N 1
ATOM 656 C CA . ARG A 1 83 ? -4.387 30.468 15.425 1.00 78.44 83 ARG A CA 1
ATOM 657 C C . ARG A 1 83 ? -5.462 31.556 15.500 1.00 78.44 83 ARG A C 1
ATOM 659 O O . ARG A 1 83 ? -5.546 32.427 14.639 1.00 78.44 83 ARG A O 1
ATOM 666 N N . LYS A 1 84 ? -6.262 31.537 16.574 1.00 79.88 84 LYS A N 1
ATOM 667 C CA . LYS A 1 84 ? -7.268 32.583 16.852 1.00 79.88 84 LYS A CA 1
ATOM 668 C C . LYS A 1 84 ? -6.660 33.993 16.956 1.00 79.88 84 LYS A C 1
ATOM 670 O O . LYS A 1 84 ? -7.373 34.961 16.746 1.00 79.88 84 LYS A O 1
ATOM 675 N N . ASP A 1 85 ? -5.367 34.088 17.264 1.00 80.38 85 ASP A N 1
ATOM 676 C CA . ASP A 1 85 ? -4.593 35.333 17.362 1.00 80.38 85 ASP A CA 1
ATOM 677 C C . ASP A 1 85 ? -3.934 35.765 16.031 1.00 80.38 85 ASP A C 1
ATOM 679 O O . ASP A 1 85 ? -3.203 36.749 16.002 1.00 80.38 85 ASP A O 1
ATOM 683 N N . GLY A 1 86 ? -4.165 35.038 14.928 1.00 77.56 86 GLY A N 1
ATOM 684 C CA . GLY A 1 86 ? -3.579 35.329 13.616 1.00 77.56 86 GLY A CA 1
ATOM 685 C C . GLY A 1 86 ? -2.137 34.845 13.418 1.00 77.56 86 GLY A C 1
ATOM 686 O O . GLY A 1 86 ? -1.613 34.970 12.315 1.00 77.56 86 GLY A O 1
ATOM 687 N N . SER A 1 87 ? -1.492 34.254 14.430 1.00 81.44 87 SER A N 1
ATOM 688 C CA . SER A 1 87 ? -0.145 33.678 14.304 1.00 81.44 87 SER A CA 1
ATOM 689 C C . SER A 1 87 ? -0.162 32.264 13.706 1.00 81.44 87 SER A C 1
ATOM 691 O O . SER A 1 87 ? -1.165 31.546 13.771 1.00 81.44 87 SER A O 1
ATOM 693 N N . GLU A 1 88 ? 0.957 31.822 13.124 1.00 83.56 88 GLU A N 1
ATOM 694 C CA . GLU A 1 88 ? 1.056 30.478 12.548 1.00 83.56 88 GLU A CA 1
ATOM 695 C C . GLU A 1 88 ? 0.999 29.374 13.623 1.00 83.56 88 GLU A C 1
ATOM 697 O O . GLU A 1 88 ? 1.789 29.299 14.571 1.00 83.56 88 GLU A O 1
ATOM 702 N N . GLY A 1 89 ? 0.054 28.453 13.464 1.00 79.56 89 GLY A N 1
ATOM 703 C CA . GLY A 1 89 ? -0.055 27.232 14.249 1.00 79.56 89 GLY A CA 1
ATOM 704 C C . GLY A 1 89 ? 0.945 26.156 13.818 1.00 79.56 89 GLY A C 1
ATOM 705 O O . GLY A 1 89 ? 1.465 26.150 12.705 1.00 79.56 89 GLY A O 1
ATOM 706 N N . LYS A 1 90 ? 1.174 25.175 14.703 1.00 80.50 90 LYS A N 1
ATOM 707 C CA . LYS A 1 90 ? 2.015 23.996 14.410 1.00 80.50 90 LYS A CA 1
ATOM 708 C C . LYS A 1 90 ? 1.347 23.002 13.446 1.00 80.50 90 LYS A C 1
ATOM 710 O O . LYS A 1 90 ? 2.014 22.126 12.904 1.00 80.50 90 LYS A O 1
ATOM 715 N N . ILE A 1 91 ? 0.030 23.107 13.256 1.00 84.25 91 ILE A N 1
ATOM 716 C CA . ILE A 1 91 ? -0.746 22.194 12.414 1.00 84.25 91 ILE A CA 1
ATOM 717 C C . ILE A 1 91 ? -0.649 22.664 10.965 1.00 84.25 91 ILE A C 1
ATOM 719 O O . ILE A 1 91 ? -1.125 23.743 10.622 1.00 84.25 91 ILE A O 1
ATOM 723 N N . VAL A 1 92 ? -0.064 21.827 10.114 1.00 87.56 92 VAL A N 1
ATOM 724 C CA . VAL A 1 92 ? -0.054 22.020 8.662 1.00 87.56 92 VAL A CA 1
ATOM 725 C C . VAL A 1 92 ? -1.284 21.334 8.078 1.00 87.56 92 VAL A C 1
ATOM 727 O O . VAL A 1 92 ? -1.467 20.132 8.277 1.00 87.56 92 VAL A O 1
ATOM 730 N N . SER A 1 93 ? -2.112 22.089 7.366 1.00 89.19 93 SER A N 1
ATOM 731 C CA . SER A 1 93 ? -3.247 21.585 6.596 1.00 89.19 93 SER A CA 1
ATOM 732 C C . SER A 1 93 ? -2.936 21.566 5.107 1.00 89.19 93 SER A C 1
ATOM 734 O O . SER A 1 93 ? -2.242 22.446 4.600 1.00 89.19 93 SER A O 1
ATOM 736 N N . LEU A 1 94 ? -3.497 20.576 4.422 1.00 91.31 94 LEU A N 1
ATOM 737 C CA . LEU A 1 94 ? -3.553 20.509 2.968 1.00 91.31 94 LEU A CA 1
ATOM 738 C C . LEU A 1 94 ? -4.960 20.894 2.515 1.00 91.31 94 LEU A C 1
ATOM 740 O O . LEU A 1 94 ? -5.938 20.466 3.131 1.00 91.31 94 LEU A O 1
ATOM 744 N N . ALA A 1 95 ? -5.045 21.719 1.474 1.00 91.44 95 ALA A N 1
ATOM 745 C CA . ALA A 1 95 ? -6.311 21.994 0.807 1.00 91.44 95 ALA A CA 1
ATOM 746 C C . ALA A 1 95 ? -6.774 20.754 0.012 1.00 91.44 95 ALA A C 1
ATOM 748 O O . ALA A 1 95 ? -5.941 19.897 -0.308 1.00 91.44 95 ALA A O 1
ATOM 749 N N . PRO A 1 96 ? -8.074 20.642 -0.314 1.00 94.06 96 PRO A N 1
ATOM 750 C CA . PRO A 1 96 ? -8.576 19.599 -1.205 1.00 94.06 96 PRO A CA 1
ATOM 751 C C . PRO A 1 96 ? -7.835 19.587 -2.548 1.00 94.06 96 PRO A C 1
ATOM 753 O O . PRO A 1 96 ? -7.424 20.635 -3.055 1.00 94.06 96 PRO A O 1
ATOM 756 N N . VAL A 1 97 ? -7.675 18.404 -3.141 1.00 92.12 97 VAL A N 1
ATOM 757 C CA . VAL A 1 97 ? -6.901 18.218 -4.381 1.00 92.12 97 VAL A CA 1
ATOM 758 C C . VAL A 1 97 ? -7.468 19.055 -5.530 1.00 92.12 97 VAL A C 1
ATOM 760 O O . VAL A 1 97 ? -6.713 19.664 -6.285 1.00 92.12 97 VAL A O 1
ATOM 763 N N . GLU A 1 98 ? -8.790 19.173 -5.618 1.00 92.88 98 GLU A N 1
ATOM 764 C CA . GLU A 1 98 ? -9.495 19.952 -6.639 1.00 92.88 98 GLU A CA 1
ATOM 765 C C . GLU A 1 98 ? -9.173 21.448 -6.537 1.00 92.88 98 GLU A C 1
ATOM 767 O O . GLU A 1 98 ? -9.169 22.166 -7.539 1.00 92.88 98 GLU A O 1
ATOM 772 N N . GLU A 1 99 ? -8.903 21.936 -5.324 1.00 94.62 99 GLU A N 1
ATOM 773 C CA . GLU A 1 99 ? -8.484 23.313 -5.092 1.00 94.62 99 GLU A CA 1
ATOM 774 C C . GLU A 1 99 ? -7.021 23.513 -5.491 1.00 94.62 99 GLU A C 1
ATOM 776 O O . GLU A 1 99 ? -6.712 24.478 -6.194 1.00 94.62 99 GLU A O 1
ATOM 781 N N . LEU A 1 100 ? -6.137 22.587 -5.108 1.00 94.12 100 LEU A N 1
ATOM 782 C CA . LEU A 1 100 ? -4.714 22.634 -5.458 1.00 94.12 100 LEU A CA 1
ATOM 783 C C . LEU A 1 100 ? -4.507 22.612 -6.977 1.00 94.12 100 LEU A C 1
ATOM 785 O O . LEU A 1 100 ? -3.757 23.428 -7.509 1.00 94.12 100 LEU A O 1
ATOM 789 N N . GLN A 1 101 ? -5.238 21.755 -7.692 1.00 93.06 101 GLN A N 1
ATOM 790 C CA . GLN A 1 101 ? -5.190 21.667 -9.154 1.00 93.06 101 GLN A CA 1
ATOM 791 C C . GLN A 1 101 ? -5.608 22.968 -9.852 1.00 93.06 101 GLN A C 1
ATOM 793 O O . GLN A 1 101 ? -5.080 23.299 -10.917 1.00 93.06 101 GLN A O 1
ATOM 798 N N . LYS A 1 102 ? -6.547 23.717 -9.259 1.00 93.75 102 LYS A N 1
ATOM 799 C CA . LYS A 1 102 ? -7.050 24.981 -9.815 1.00 93.75 102 LYS A CA 1
ATOM 800 C C . LYS A 1 102 ? -6.163 26.169 -9.448 1.00 93.75 102 LYS A C 1
ATOM 802 O O . LYS A 1 102 ? -5.826 26.963 -10.322 1.00 93.75 102 LYS A O 1
ATOM 807 N N . LYS A 1 103 ? -5.806 26.310 -8.168 1.00 94.25 103 LYS A N 1
ATOM 808 C CA . LYS A 1 103 ? -5.116 27.495 -7.626 1.00 94.25 103 LYS A CA 1
ATOM 809 C C . LYS A 1 103 ? -3.594 27.391 -7.692 1.00 94.25 103 LYS A C 1
ATOM 811 O O . LYS A 1 103 ? -2.928 28.393 -7.921 1.00 94.25 103 LYS A O 1
ATOM 816 N N . GLU A 1 104 ? -3.043 26.191 -7.537 1.00 93.62 104 GLU A N 1
ATOM 817 C CA . GLU A 1 104 ? -1.600 25.916 -7.539 1.00 93.62 104 GLU A CA 1
ATOM 818 C C . GLU A 1 104 ? -1.213 25.041 -8.739 1.00 93.62 104 GLU A C 1
ATOM 820 O O . GLU A 1 104 ? -0.389 24.134 -8.641 1.00 93.62 104 GLU A O 1
ATOM 825 N N . ARG A 1 105 ? -1.808 25.329 -9.905 1.00 94.44 105 ARG A N 1
ATOM 826 C CA . ARG A 1 105 ? -1.701 24.506 -11.118 1.00 94.44 105 ARG A CA 1
ATOM 827 C C . ARG A 1 105 ? -0.259 24.210 -11.539 1.00 94.44 105 ARG A C 1
ATOM 829 O O . ARG A 1 105 ? 0.046 23.072 -11.873 1.00 94.44 105 ARG A O 1
ATOM 836 N N . ILE A 1 106 ? 0.626 25.211 -11.546 1.00 95.38 106 ILE A N 1
ATOM 837 C CA . ILE A 1 106 ? 2.027 25.013 -11.959 1.00 95.38 106 ILE A CA 1
ATOM 838 C C . ILE A 1 106 ? 2.775 24.112 -10.961 1.00 95.38 106 ILE A C 1
ATOM 840 O O . ILE A 1 106 ? 3.300 23.087 -11.397 1.00 95.38 106 ILE A O 1
ATOM 844 N N . PRO A 1 107 ? 2.772 24.394 -9.640 1.00 93.56 107 PRO A N 1
ATOM 845 C CA . PRO A 1 107 ? 3.301 23.455 -8.651 1.00 93.56 107 PRO A CA 1
ATOM 846 C C . PRO A 1 107 ? 2.698 22.046 -8.745 1.00 93.56 107 PRO A C 1
ATOM 848 O O . PRO A 1 107 ? 3.434 21.069 -8.634 1.00 93.56 107 PRO A O 1
ATOM 851 N N . TRP A 1 108 ? 1.392 21.925 -9.005 1.00 95.38 108 TRP A N 1
ATOM 852 C CA . TRP A 1 108 ? 0.707 20.640 -9.181 1.00 95.38 108 TRP A CA 1
ATOM 853 C C . TRP A 1 108 ? 1.227 19.842 -10.378 1.00 95.38 108 TRP A C 1
ATOM 855 O O . TRP A 1 108 ? 1.509 18.647 -10.258 1.00 95.38 108 TRP A O 1
ATOM 865 N N . ILE A 1 109 ? 1.397 20.501 -11.527 1.00 94.06 109 ILE A N 1
ATOM 866 C CA . ILE A 1 109 ? 1.984 19.886 -12.723 1.00 94.06 109 ILE A CA 1
ATOM 867 C C . ILE A 1 109 ? 3.411 19.427 -12.415 1.00 94.06 109 ILE A C 1
ATOM 869 O O . ILE A 1 109 ? 3.738 18.268 -12.657 1.00 94.06 109 ILE A O 1
ATOM 873 N N . CYS A 1 110 ? 4.240 20.291 -11.823 1.00 91.94 110 CYS A N 1
ATOM 874 C CA . CYS A 1 110 ? 5.617 19.945 -11.468 1.00 91.94 110 CYS A CA 1
ATOM 875 C C . CYS A 1 110 ? 5.688 18.757 -10.497 1.00 91.94 110 CYS A C 1
ATOM 877 O O . CYS A 1 110 ? 6.530 17.879 -10.674 1.00 91.94 110 CYS A O 1
ATOM 879 N N . TYR A 1 111 ? 4.801 18.714 -9.499 1.00 92.31 111 TYR A N 1
ATOM 880 C CA . TYR A 1 111 ? 4.685 17.604 -8.553 1.00 92.31 111 TYR A CA 1
ATOM 881 C C . TYR A 1 111 ? 4.351 16.288 -9.268 1.00 92.31 111 TYR A C 1
ATOM 883 O O . TYR A 1 111 ? 5.061 15.298 -9.113 1.00 92.31 111 TYR A O 1
ATOM 891 N N . SER A 1 112 ? 3.321 16.303 -10.115 1.00 92.94 112 SER A N 1
ATOM 892 C CA . SER A 1 112 ? 2.838 15.113 -10.831 1.00 92.94 112 SER A CA 1
ATOM 893 C C . SER A 1 112 ? 3.864 14.581 -11.842 1.00 92.94 112 SER A C 1
ATOM 895 O O . SER A 1 112 ? 4.081 13.374 -11.962 1.00 92.94 112 SER A O 1
ATOM 897 N N . VAL A 1 113 ? 4.538 15.488 -12.558 1.00 92.12 113 VAL A N 1
ATOM 898 C CA . VAL A 1 113 ? 5.614 15.136 -13.497 1.00 92.12 113 VAL A CA 1
ATOM 899 C C . VAL A 1 113 ? 6.797 14.536 -12.746 1.00 92.12 113 VAL A C 1
ATOM 901 O O . VAL A 1 113 ? 7.329 13.512 -13.170 1.00 92.12 113 VAL A O 1
ATOM 904 N N . ARG A 1 114 ? 7.184 15.125 -11.607 1.00 89.81 114 ARG A N 1
ATOM 905 C CA . ARG A 1 114 ? 8.266 14.591 -10.777 1.00 89.81 114 ARG A CA 1
ATOM 906 C C . ARG A 1 114 ? 7.954 13.179 -10.298 1.00 89.81 114 ARG A C 1
ATOM 908 O O . ARG A 1 114 ? 8.798 12.313 -10.467 1.00 89.81 114 ARG A O 1
ATOM 915 N N . ASP A 1 115 ? 6.749 12.929 -9.792 1.00 92.38 115 ASP A N 1
ATOM 916 C CA . ASP A 1 115 ? 6.320 11.585 -9.383 1.00 92.38 115 ASP A CA 1
ATOM 917 C C . ASP A 1 115 ? 6.468 10.556 -10.512 1.00 92.38 115 ASP A C 1
ATOM 919 O O . ASP A 1 115 ? 6.947 9.445 -10.281 1.00 92.38 115 ASP A O 1
ATOM 923 N N . SER A 1 116 ? 6.122 10.943 -11.742 1.00 92.62 116 SER A N 1
ATOM 924 C CA . SER A 1 116 ? 6.231 10.075 -12.920 1.00 92.62 116 SER A CA 1
ATOM 925 C C . SER A 1 116 ? 7.689 9.749 -13.266 1.00 92.62 116 SER A C 1
ATOM 927 O O . SER A 1 116 ? 8.031 8.580 -13.452 1.00 92.62 116 SER A O 1
ATOM 929 N N . ILE A 1 117 ? 8.563 10.763 -13.309 1.00 90.69 117 ILE A N 1
ATOM 930 C CA . ILE A 1 117 ? 9.996 10.583 -13.608 1.00 90.69 117 ILE A CA 1
ATOM 931 C C . ILE A 1 117 ? 10.660 9.752 -12.507 1.00 90.69 117 ILE A C 1
ATOM 933 O O . ILE A 1 117 ? 11.299 8.740 -12.780 1.00 90.69 117 ILE A O 1
ATOM 937 N N . THR A 1 118 ? 10.433 10.125 -11.249 1.00 91.00 118 THR A N 1
ATOM 938 C CA . THR A 1 118 ? 10.993 9.442 -10.084 1.00 91.00 118 THR A CA 1
ATOM 939 C C . THR A 1 118 ? 10.534 7.980 -9.996 1.00 91.00 118 THR A C 1
ATOM 941 O O . THR A 1 118 ? 11.312 7.118 -9.595 1.00 91.00 118 THR A O 1
ATOM 944 N N . THR A 1 119 ? 9.304 7.666 -10.415 1.00 94.81 119 THR A N 1
ATOM 945 C CA . THR A 1 119 ? 8.821 6.276 -10.512 1.00 94.81 119 THR A CA 1
ATOM 946 C C . THR A 1 119 ? 9.588 5.476 -11.567 1.00 94.81 119 THR A C 1
ATOM 948 O O . THR A 1 119 ? 9.917 4.312 -11.329 1.00 94.81 119 THR A O 1
ATOM 951 N N . LEU A 1 120 ? 9.899 6.077 -12.720 1.00 93.81 120 LEU A N 1
ATOM 952 C CA . LEU A 1 120 ? 10.693 5.420 -13.759 1.00 93.81 120 LEU A CA 1
ATOM 953 C C . LEU A 1 120 ? 12.133 5.171 -13.293 1.00 93.81 120 LEU A C 1
ATOM 955 O O . LEU A 1 120 ? 12.630 4.056 -13.441 1.00 93.81 120 LEU A O 1
ATOM 959 N N . ASP A 1 121 ? 12.774 6.164 -12.679 1.00 91.62 121 ASP A N 1
ATOM 960 C CA . ASP A 1 121 ? 14.136 6.023 -12.150 1.00 91.62 121 ASP A CA 1
ATOM 961 C C . ASP A 1 121 ? 14.212 4.936 -11.071 1.00 91.62 121 ASP A C 1
ATOM 963 O O . ASP A 1 121 ? 15.116 4.094 -11.078 1.00 91.62 121 ASP A O 1
ATOM 967 N N . LEU A 1 122 ? 13.224 4.913 -10.170 1.00 94.62 122 LEU A N 1
ATOM 968 C CA . LEU A 1 122 ? 13.105 3.884 -9.143 1.00 94.62 122 LEU A CA 1
ATOM 969 C C . LEU A 1 122 ? 12.941 2.491 -9.765 1.00 94.62 122 LEU A C 1
ATOM 971 O O . LEU A 1 122 ? 13.587 1.541 -9.325 1.00 94.62 122 LEU A O 1
ATOM 975 N N . PHE A 1 123 ? 12.103 2.364 -10.797 1.00 96.50 123 PHE A N 1
ATOM 976 C CA . PHE A 1 123 ? 11.930 1.113 -11.530 1.00 96.50 123 PHE A CA 1
ATOM 977 C C . PHE A 1 123 ? 13.240 0.621 -12.144 1.00 96.50 123 PHE A C 1
ATOM 979 O O . PHE A 1 123 ? 13.575 -0.547 -11.964 1.00 96.50 123 PHE A O 1
ATOM 986 N N . LEU A 1 124 ? 13.986 1.491 -12.830 1.00 95.06 124 LEU A N 1
ATOM 987 C CA . LEU A 1 124 ? 15.254 1.121 -13.460 1.00 95.06 124 LEU A CA 1
ATOM 988 C C . LEU A 1 124 ? 16.271 0.637 -12.418 1.00 95.06 124 LEU A C 1
ATOM 990 O O . LEU A 1 124 ? 16.853 -0.434 -12.589 1.00 95.06 124 LEU A O 1
ATOM 994 N N . SER A 1 125 ? 16.411 1.369 -11.309 1.00 94.25 125 SER A N 1
ATOM 995 C CA . SER A 1 125 ? 17.322 0.996 -10.220 1.00 94.25 125 SER A CA 1
ATOM 996 C C . SER A 1 125 ? 16.932 -0.337 -9.566 1.00 94.25 125 SER A C 1
ATOM 998 O O . SER A 1 125 ? 17.771 -1.219 -9.384 1.00 94.25 125 SER A O 1
ATOM 1000 N N . LEU A 1 126 ? 15.648 -0.531 -9.240 1.00 97.06 126 LEU A N 1
ATOM 1001 C CA . LEU A 1 126 ? 15.165 -1.775 -8.627 1.00 97.06 126 LEU A CA 1
ATOM 1002 C C . LEU A 1 126 ? 15.248 -2.966 -9.582 1.00 97.06 126 LEU A C 1
ATOM 1004 O O . LEU A 1 126 ? 15.592 -4.066 -9.155 1.00 97.06 126 LEU A O 1
ATOM 1008 N N . LYS A 1 127 ? 14.962 -2.763 -10.870 1.00 97.12 127 LYS A N 1
ATOM 1009 C CA . LYS A 1 127 ? 15.108 -3.804 -11.887 1.00 97.12 127 LYS A CA 1
ATOM 1010 C C . LYS A 1 127 ? 16.553 -4.291 -11.955 1.00 97.12 127 LYS A C 1
ATOM 1012 O O . LYS A 1 127 ? 16.776 -5.497 -11.928 1.00 97.12 127 LYS A O 1
ATOM 1017 N N . GLU A 1 128 ? 17.527 -3.383 -11.991 1.00 95.94 128 GLU A N 1
ATOM 1018 C CA . GLU A 1 128 ? 18.946 -3.754 -12.003 1.00 95.94 128 GLU A CA 1
ATOM 1019 C C . GLU A 1 128 ? 19.349 -4.559 -10.764 1.00 95.94 128 GLU A C 1
ATOM 1021 O O . GLU A 1 128 ? 19.982 -5.612 -10.884 1.00 95.94 128 GLU A O 1
ATOM 1026 N N . LYS A 1 129 ? 18.884 -4.133 -9.587 1.00 95.88 129 LYS A N 1
ATOM 1027 C CA . LYS A 1 129 ? 19.108 -4.851 -8.328 1.00 95.88 129 LYS A CA 1
ATOM 1028 C C . LYS A 1 129 ? 18.543 -6.265 -8.363 1.00 95.88 129 LYS A C 1
ATOM 1030 O O . LYS A 1 129 ? 19.245 -7.217 -8.033 1.00 95.88 129 LYS A O 1
ATOM 1035 N N . LEU A 1 130 ? 17.294 -6.419 -8.793 1.00 97.56 130 LEU A N 1
ATOM 1036 C CA . LEU A 1 130 ? 16.637 -7.723 -8.863 1.00 97.56 130 LEU A CA 1
ATOM 1037 C C . LEU A 1 130 ? 17.269 -8.644 -9.912 1.00 97.56 130 LEU A C 1
ATOM 1039 O O . LEU A 1 130 ? 17.363 -9.844 -9.667 1.00 97.56 130 LEU A O 1
ATOM 1043 N N . MET A 1 131 ? 17.771 -8.101 -11.027 1.00 97.25 131 MET A N 1
ATOM 1044 C CA . MET A 1 131 ? 18.536 -8.873 -12.017 1.00 97.25 131 MET A CA 1
ATOM 1045 C C . MET A 1 131 ? 19.849 -9.433 -11.444 1.00 97.25 131 MET A C 1
ATOM 1047 O O . MET A 1 131 ? 20.316 -10.482 -11.887 1.00 97.25 131 MET A O 1
ATOM 1051 N N . LYS A 1 132 ? 20.439 -8.766 -10.443 1.00 96.06 132 LYS A N 1
ATOM 1052 C CA . LYS A 1 132 ? 21.649 -9.225 -9.736 1.00 96.06 132 LYS A CA 1
ATOM 1053 C C . LYS A 1 132 ? 21.353 -10.197 -8.589 1.00 96.06 132 LYS A C 1
ATOM 1055 O O . LYS A 1 132 ? 22.267 -10.879 -8.128 1.00 96.06 132 LYS A O 1
ATOM 1060 N N . MET A 1 133 ? 20.108 -10.275 -8.121 1.00 96.38 133 MET A N 1
ATOM 1061 C CA . MET A 1 133 ? 19.704 -11.193 -7.056 1.00 96.38 133 MET A CA 1
ATOM 1062 C C . MET A 1 133 ? 19.372 -12.566 -7.628 1.00 96.38 133 MET A C 1
ATOM 1064 O O . MET A 1 133 ? 18.497 -12.698 -8.477 1.00 96.38 133 MET A O 1
ATOM 1068 N N . GLU A 1 134 ? 20.049 -13.600 -7.142 1.00 97.19 134 GLU A N 1
ATOM 1069 C CA . GLU A 1 134 ? 19.822 -14.972 -7.585 1.00 97.19 134 GLU A CA 1
ATOM 1070 C C . GLU A 1 134 ? 18.474 -15.506 -7.083 1.00 97.19 134 GLU A C 1
ATOM 1072 O O . GLU A 1 134 ? 18.192 -15.478 -5.885 1.00 97.19 134 GLU A O 1
ATOM 1077 N N . TRP A 1 135 ? 17.668 -16.055 -7.994 1.00 97.00 135 TRP A N 1
ATOM 1078 C CA . TRP A 1 135 ? 16.454 -16.784 -7.641 1.00 97.00 135 TRP A CA 1
ATOM 1079 C C . TRP A 1 135 ? 16.728 -18.292 -7.647 1.00 97.00 135 TRP A C 1
ATOM 1081 O O . TRP A 1 135 ? 17.062 -18.880 -8.684 1.00 97.00 135 TRP A O 1
ATOM 1091 N N . LYS A 1 136 ? 16.580 -18.920 -6.472 1.00 94.56 136 LYS A N 1
ATOM 1092 C CA . LYS A 1 136 ? 16.702 -20.372 -6.272 1.00 94.56 136 LYS A CA 1
ATOM 1093 C C . LYS A 1 136 ? 15.360 -20.990 -5.908 1.00 94.56 136 LYS A C 1
ATOM 1095 O O . LYS A 1 136 ? 14.643 -20.450 -5.070 1.00 94.56 136 LYS A O 1
ATOM 1100 N N . LEU A 1 137 ? 15.076 -22.155 -6.480 1.00 91.12 137 LEU A N 1
ATOM 1101 C CA . LEU A 1 137 ? 13.972 -23.028 -6.089 1.00 91.12 137 LEU A CA 1
ATOM 1102 C C . LEU A 1 137 ? 14.540 -24.430 -5.860 1.00 91.12 137 LEU A C 1
ATOM 1104 O O . LEU A 1 137 ? 15.271 -24.932 -6.711 1.00 91.12 137 LEU A O 1
ATOM 1108 N N . ASP A 1 138 ? 14.256 -25.027 -4.703 1.00 92.31 138 ASP A N 1
ATOM 1109 C CA . ASP A 1 138 ? 14.736 -26.367 -4.324 1.00 92.31 138 ASP A CA 1
ATOM 1110 C C . ASP A 1 138 ? 16.260 -26.549 -4.463 1.00 92.31 138 ASP A C 1
ATOM 1112 O O . ASP A 1 138 ? 16.765 -27.590 -4.873 1.00 92.31 138 ASP A O 1
ATOM 1116 N N . GLY A 1 139 ? 17.018 -25.493 -4.154 1.00 90.56 139 GLY A N 1
ATOM 1117 C CA . GLY A 1 139 ? 18.481 -25.483 -4.253 1.00 90.56 139 GLY A CA 1
ATOM 1118 C C . GLY A 1 139 ? 19.036 -25.287 -5.670 1.00 90.56 139 GLY A C 1
ATOM 1119 O O . GLY A 1 139 ? 20.238 -25.067 -5.811 1.00 90.56 139 GLY A O 1
ATOM 1120 N N . ALA A 1 140 ? 18.194 -25.285 -6.706 1.00 93.31 140 ALA A N 1
ATOM 1121 C CA . ALA A 1 140 ? 18.596 -25.025 -8.084 1.00 93.31 140 ALA A CA 1
ATOM 1122 C C . ALA A 1 140 ? 18.363 -23.558 -8.473 1.00 93.31 140 ALA A C 1
ATOM 1124 O O . ALA A 1 140 ? 17.323 -22.968 -8.169 1.00 93.31 140 ALA A O 1
ATOM 1125 N N . ARG A 1 141 ? 19.324 -22.963 -9.189 1.00 94.19 141 ARG A N 1
ATOM 1126 C CA . ARG A 1 141 ? 19.169 -21.627 -9.775 1.00 94.19 141 ARG A CA 1
ATOM 1127 C C . ARG A 1 141 ? 18.128 -21.681 -10.894 1.00 94.19 141 ARG A C 1
ATOM 1129 O O . ARG A 1 141 ? 18.313 -22.414 -11.862 1.00 94.19 141 ARG A O 1
ATOM 1136 N N . ARG A 1 142 ? 17.071 -20.877 -10.778 1.00 94.88 142 ARG A N 1
ATOM 1137 C CA . ARG A 1 142 ? 16.039 -20.708 -11.817 1.00 94.88 142 ARG A CA 1
ATOM 1138 C C . ARG A 1 142 ? 16.227 -19.458 -12.663 1.00 94.88 142 ARG A C 1
ATOM 1140 O O . ARG A 1 142 ? 15.791 -19.435 -13.805 1.00 94.88 142 ARG A O 1
ATOM 1147 N N . GLY A 1 143 ? 16.913 -18.458 -12.121 1.00 96.69 143 GLY A N 1
ATOM 1148 C CA . GLY A 1 143 ? 17.138 -17.190 -12.795 1.00 96.69 143 GLY A CA 1
ATOM 1149 C C . GLY A 1 143 ? 17.579 -16.126 -11.804 1.00 96.69 143 GLY A C 1
ATOM 1150 O O . GLY A 1 143 ? 18.384 -16.391 -10.903 1.00 96.69 143 GLY A O 1
ATOM 1151 N N . ASN A 1 144 ? 17.043 -14.929 -11.975 1.00 97.88 144 ASN A N 1
ATOM 1152 C CA . ASN A 1 144 ? 17.168 -13.822 -11.042 1.00 97.88 144 ASN A CA 1
ATOM 1153 C C . ASN A 1 144 ? 15.794 -13.436 -10.454 1.00 97.88 144 ASN A C 1
ATOM 1155 O O . ASN A 1 144 ? 14.752 -13.926 -10.890 1.00 97.88 144 ASN A O 1
ATOM 1159 N N . MET A 1 145 ? 15.775 -12.569 -9.444 1.00 97.94 145 MET A N 1
ATOM 1160 C CA . MET A 1 145 ? 14.523 -12.165 -8.794 1.00 97.94 145 MET A CA 1
ATOM 1161 C C . MET A 1 145 ? 13.619 -11.315 -9.701 1.00 97.94 145 MET A C 1
ATOM 1163 O O . MET A 1 145 ? 12.416 -11.254 -9.465 1.00 97.94 145 MET A O 1
ATOM 1167 N N . TYR A 1 146 ? 14.145 -10.685 -10.756 1.00 98.25 146 TYR A N 1
ATOM 1168 C CA . TYR A 1 146 ? 13.305 -10.022 -11.758 1.00 98.25 146 TYR A CA 1
ATOM 1169 C C . TYR A 1 146 ? 12.573 -11.042 -12.649 1.00 98.25 146 TYR A C 1
ATOM 1171 O O . TYR A 1 146 ? 11.407 -10.828 -12.968 1.00 98.25 146 TYR A O 1
ATOM 1179 N N . ASP A 1 147 ? 13.183 -12.193 -12.955 1.00 98.12 147 ASP A N 1
ATOM 1180 C CA . ASP A 1 147 ? 12.492 -13.295 -13.645 1.00 98.12 147 ASP A CA 1
ATOM 1181 C C . ASP A 1 147 ? 11.322 -13.819 -12.794 1.00 98.12 147 ASP A C 1
ATOM 1183 O O . ASP A 1 147 ? 10.205 -13.963 -13.288 1.00 98.12 147 ASP A O 1
ATOM 1187 N N . PHE A 1 148 ? 11.541 -14.003 -11.485 1.00 97.94 148 PHE A N 1
ATOM 1188 C CA . PHE A 1 148 ? 10.475 -14.363 -10.540 1.00 97.94 148 PHE A CA 1
ATOM 1189 C C . PHE A 1 148 ? 9.349 -13.319 -10.511 1.00 97.94 148 PHE A C 1
ATOM 1191 O O . PHE A 1 148 ? 8.167 -13.666 -10.437 1.00 97.94 148 PHE A O 1
ATOM 1198 N N . TYR A 1 149 ? 9.705 -12.032 -10.566 1.00 98.31 149 TYR A N 1
ATOM 1199 C CA . TYR A 1 149 ? 8.726 -10.953 -10.617 1.00 98.31 149 TYR A CA 1
ATOM 1200 C C . TYR A 1 149 ? 7.834 -11.060 -11.857 1.00 98.31 149 TYR A C 1
ATOM 1202 O O . TYR A 1 149 ? 6.612 -11.011 -11.731 1.00 98.31 149 TYR A O 1
ATOM 1210 N N . GLU A 1 150 ? 8.436 -11.220 -13.034 1.00 98.00 150 GLU A N 1
ATOM 1211 C CA . GLU A 1 150 ? 7.714 -11.341 -14.302 1.00 98.00 150 GLU A CA 1
ATOM 1212 C C . GLU A 1 150 ? 6.832 -12.596 -14.349 1.00 98.00 150 GLU A C 1
ATOM 1214 O O . GLU A 1 150 ? 5.708 -12.526 -14.849 1.00 98.00 150 GLU A O 1
ATOM 1219 N N . GLU A 1 151 ? 7.316 -13.717 -13.804 1.00 97.31 151 GLU A N 1
ATOM 1220 C CA . GLU A 1 151 ? 6.607 -15.001 -13.808 1.00 97.31 151 GLU A CA 1
ATOM 1221 C C . GLU A 1 151 ? 5.434 -15.033 -12.818 1.00 97.31 151 GLU A C 1
ATOM 1223 O O . GLU A 1 151 ? 4.355 -15.508 -13.167 1.00 97.31 151 GLU A O 1
ATOM 1228 N N . TYR A 1 152 ? 5.610 -14.503 -11.602 1.00 97.19 152 TYR A N 1
ATOM 1229 C CA . TYR A 1 152 ? 4.623 -14.651 -10.525 1.00 97.19 152 TYR A CA 1
ATOM 1230 C C . TYR A 1 152 ? 3.997 -13.331 -10.082 1.00 97.19 152 TYR A C 1
ATOM 1232 O O . TYR A 1 152 ? 2.775 -13.202 -10.048 1.00 97.19 152 TYR A O 1
ATOM 1240 N N . TRP A 1 153 ? 4.799 -12.334 -9.708 1.00 97.56 153 TRP A N 1
ATOM 1241 C CA . TRP A 1 153 ? 4.276 -11.140 -9.029 1.00 97.56 153 TRP A CA 1
ATOM 1242 C C . TRP A 1 153 ? 3.605 -10.140 -9.968 1.00 97.56 153 TRP A C 1
ATOM 1244 O O . TRP A 1 153 ? 2.679 -9.442 -9.554 1.00 97.56 153 TRP A O 1
ATOM 1254 N N . ARG A 1 154 ? 4.035 -10.063 -11.229 1.00 97.25 154 ARG A N 1
ATOM 1255 C CA . ARG A 1 154 ? 3.386 -9.238 -12.248 1.00 97.25 154 ARG A CA 1
ATOM 1256 C C . ARG A 1 154 ? 1.977 -9.750 -12.577 1.00 97.25 154 ARG A C 1
ATOM 1258 O O . ARG A 1 154 ? 1.046 -8.963 -12.419 1.00 97.25 154 ARG A O 1
ATOM 1265 N N . PRO A 1 155 ? 1.755 -11.024 -12.961 1.00 97.00 155 PRO A N 1
ATOM 1266 C CA . PRO A 1 155 ? 0.397 -11.523 -13.190 1.00 97.00 155 PRO A CA 1
ATOM 1267 C C . PRO A 1 155 ? -0.445 -11.538 -11.910 1.00 97.00 155 PRO A C 1
ATOM 1269 O O . PRO A 1 155 ? -1.616 -11.173 -11.956 1.00 97.00 155 PRO A O 1
ATOM 1272 N N . PHE A 1 156 ? 0.146 -11.862 -10.754 1.00 96.69 156 PHE A N 1
ATOM 1273 C CA . PHE A 1 156 ? -0.570 -11.792 -9.479 1.00 96.69 156 PHE A CA 1
ATOM 1274 C C . PHE A 1 156 ? -1.033 -10.367 -9.145 1.00 96.69 156 PHE A C 1
ATOM 1276 O O . PHE A 1 156 ? -2.137 -10.184 -8.646 1.00 96.69 156 PHE A O 1
ATOM 1283 N N . GLY A 1 157 ? -0.237 -9.347 -9.479 1.00 95.25 157 GLY A N 1
ATOM 1284 C CA . GLY A 1 157 ? -0.638 -7.948 -9.336 1.00 95.25 157 GLY A CA 1
ATOM 1285 C C . GLY A 1 157 ? -1.860 -7.572 -10.179 1.00 95.25 157 GLY A C 1
ATOM 1286 O O . GLY A 1 157 ? -2.689 -6.806 -9.705 1.00 95.25 157 GLY A O 1
ATOM 1287 N N . VAL A 1 158 ? -2.007 -8.131 -11.387 1.00 94.75 158 VAL A N 1
ATOM 1288 C CA . VAL A 1 158 ? -3.226 -7.946 -12.201 1.00 94.75 158 VAL A CA 1
ATOM 1289 C C . VAL A 1 158 ? -4.424 -8.596 -11.514 1.00 94.75 158 VAL A C 1
ATOM 1291 O O . VAL A 1 158 ? -5.443 -7.941 -11.325 1.00 94.75 158 VAL A O 1
ATOM 1294 N N . LEU A 1 159 ? -4.268 -9.848 -11.076 1.00 95.75 159 LEU A N 1
ATOM 1295 C CA . LEU A 1 159 ? -5.332 -10.598 -10.409 1.00 95.75 159 LEU A CA 1
ATOM 1296 C C . LEU A 1 159 ? -5.824 -9.899 -9.134 1.00 95.75 159 LEU A C 1
ATOM 1298 O O . LEU A 1 159 ? -7.023 -9.848 -8.888 1.00 95.75 159 LEU A O 1
ATOM 1302 N N . LEU A 1 160 ? -4.916 -9.346 -8.324 1.00 95.50 160 LEU A N 1
ATOM 1303 C CA . LEU A 1 160 ? -5.293 -8.619 -7.109 1.00 95.50 160 LEU A CA 1
ATOM 1304 C C . LEU A 1 160 ? -6.177 -7.412 -7.416 1.00 95.50 160 LEU A C 1
ATOM 1306 O O . LEU A 1 160 ? -7.157 -7.187 -6.716 1.00 95.50 160 LEU A O 1
ATOM 1310 N N . VAL A 1 161 ? -5.858 -6.669 -8.472 1.00 94.81 161 VAL A N 1
ATOM 1311 C CA . VAL A 1 161 ? -6.657 -5.517 -8.892 1.00 94.81 161 VAL A CA 1
ATOM 1312 C C . VAL A 1 161 ? -8.042 -5.953 -9.372 1.00 94.81 161 VAL A C 1
ATOM 1314 O O . VAL A 1 161 ? -9.031 -5.343 -8.985 1.00 94.81 161 VAL A O 1
ATOM 1317 N N . GLU A 1 162 ? -8.137 -7.046 -10.132 1.00 93.44 162 GLU A N 1
ATOM 1318 C CA . GLU A 1 162 ? -9.427 -7.616 -10.552 1.00 93.44 162 GLU A CA 1
ATOM 1319 C C . GLU A 1 162 ? -10.274 -8.067 -9.350 1.00 93.44 162 GLU A C 1
ATOM 1321 O O . GLU A 1 162 ? -11.470 -7.786 -9.286 1.00 93.44 162 GLU A O 1
ATOM 1326 N N . MET A 1 163 ? -9.650 -8.721 -8.363 1.00 96.31 163 MET A N 1
ATOM 1327 C CA . MET A 1 163 ? -10.313 -9.115 -7.117 1.00 96.31 163 MET A CA 1
ATOM 1328 C C . MET A 1 163 ? -10.789 -7.902 -6.306 1.00 96.31 163 MET A C 1
ATOM 1330 O O . MET A 1 163 ? -11.861 -7.946 -5.706 1.00 96.31 163 MET A O 1
ATOM 1334 N N . GLU A 1 164 ? -10.001 -6.826 -6.268 1.00 95.12 164 GLU A N 1
ATOM 1335 C CA . GLU A 1 164 ? -10.381 -5.573 -5.612 1.00 95.12 164 GLU A CA 1
ATOM 1336 C C . GLU A 1 164 ? -11.560 -4.886 -6.317 1.00 95.12 164 GLU A C 1
ATOM 1338 O O . GLU A 1 164 ? -12.447 -4.388 -5.622 1.00 95.12 164 GLU A O 1
ATOM 1343 N N . SER A 1 165 ? -11.596 -4.889 -7.657 1.00 92.44 165 SER A N 1
ATOM 1344 C CA . SER A 1 165 ? -12.708 -4.333 -8.445 1.00 92.44 165 SER A CA 1
ATOM 1345 C C . SER A 1 165 ? -14.012 -5.113 -8.236 1.00 92.44 165 SER A C 1
ATOM 1347 O O . SER A 1 165 ? -15.073 -4.503 -8.115 1.00 92.44 165 SER A O 1
ATOM 1349 N N . GLU A 1 166 ? -13.950 -6.447 -8.161 1.00 94.69 166 GLU A N 1
ATOM 1350 C CA . GLU A 1 166 ? -15.116 -7.294 -7.853 1.00 94.69 166 GLU A CA 1
ATOM 1351 C C . GLU A 1 166 ? -15.610 -7.070 -6.413 1.00 94.69 166 GLU A C 1
ATOM 1353 O O . GLU A 1 166 ? -16.810 -6.972 -6.142 1.00 94.69 166 GLU A O 1
ATOM 1358 N N . GLY A 1 167 ? -14.672 -6.962 -5.471 1.00 94.44 167 GLY A N 1
ATOM 1359 C CA . GLY A 1 167 ? -14.968 -6.803 -4.056 1.00 94.44 167 GLY A CA 1
ATOM 1360 C C . GLY A 1 167 ? -15.582 -8.058 -3.427 1.00 94.44 167 GLY A C 1
ATOM 1361 O O . GLY A 1 167 ? -15.328 -9.193 -3.826 1.00 94.44 167 GLY A O 1
ATOM 1362 N N . MET A 1 168 ? -1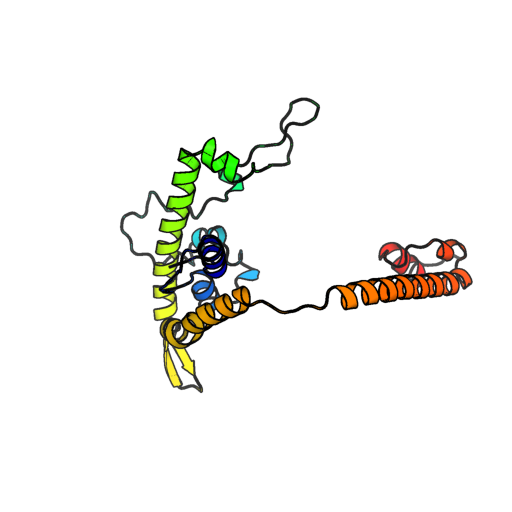6.362 -7.861 -2.363 1.00 96.25 168 MET A N 1
ATOM 1363 C CA . MET A 1 168 ? -17.007 -8.950 -1.629 1.00 96.25 168 MET A CA 1
ATOM 1364 C C . MET A 1 168 ? -18.406 -8.529 -1.183 1.00 96.25 168 MET A C 1
ATOM 1366 O O . MET A 1 168 ? -18.588 -7.463 -0.588 1.00 96.25 168 MET A O 1
ATOM 1370 N N . LEU A 1 169 ? -19.400 -9.385 -1.434 1.00 96.31 169 LEU A N 1
ATOM 1371 C CA . LEU A 1 169 ? -20.765 -9.169 -0.962 1.00 96.31 169 LEU A CA 1
ATOM 1372 C C . LEU A 1 169 ? -20.839 -9.307 0.560 1.00 96.31 169 LEU A C 1
ATOM 1374 O O . LEU A 1 169 ? -20.356 -10.277 1.142 1.00 96.31 169 LEU A O 1
ATOM 1378 N N . VAL A 1 170 ? -21.488 -8.336 1.201 1.00 96.38 170 VAL A N 1
ATOM 1379 C CA . VAL A 1 170 ? -21.641 -8.282 2.657 1.00 96.38 170 VAL A CA 1
ATOM 1380 C C . VAL A 1 170 ? -23.102 -8.031 3.015 1.00 96.38 170 VAL A C 1
ATOM 1382 O O . VAL A 1 170 ? -23.692 -7.038 2.580 1.00 96.38 170 VAL A O 1
ATOM 1385 N N . ASP A 1 171 ? -23.676 -8.894 3.857 1.00 97.69 171 ASP A N 1
ATOM 1386 C CA . ASP A 1 171 ? -25.017 -8.693 4.412 1.00 97.69 171 ASP A CA 1
ATOM 1387 C C . ASP A 1 171 ? -24.989 -7.613 5.503 1.00 97.69 171 ASP A C 1
ATOM 1389 O O . ASP A 1 171 ? -24.736 -7.857 6.685 1.00 97.69 171 ASP A O 1
ATOM 1393 N N . ARG A 1 172 ? -25.268 -6.379 5.083 1.00 97.50 172 ARG A N 1
ATOM 1394 C CA . ARG A 1 172 ? -25.285 -5.209 5.967 1.00 97.50 172 ARG A CA 1
ATOM 1395 C C . ARG A 1 172 ? -26.374 -5.292 7.037 1.00 97.50 172 ARG A C 1
ATOM 1397 O O . ARG A 1 172 ? -26.188 -4.746 8.122 1.00 97.50 172 ARG A O 1
ATOM 1404 N N . LYS A 1 173 ? -27.505 -5.944 6.746 1.00 97.50 173 LYS A N 1
ATOM 1405 C CA . LYS A 1 173 ? -28.619 -6.048 7.694 1.00 97.50 173 LYS A CA 1
ATOM 1406 C C . LYS A 1 173 ? -28.252 -7.005 8.819 1.00 97.50 173 LYS A C 1
ATOM 1408 O O . LYS A 1 173 ? -28.367 -6.634 9.984 1.00 97.50 173 LYS A O 1
ATOM 1413 N N . TYR A 1 174 ? -27.735 -8.177 8.463 1.00 97.62 174 TYR A N 1
ATOM 1414 C CA . TYR A 1 174 ? -27.243 -9.149 9.430 1.00 97.62 174 TYR A CA 1
ATOM 1415 C C . TYR A 1 174 ? -26.151 -8.556 10.331 1.00 97.62 174 TYR A C 1
ATOM 1417 O O . TYR A 1 174 ? -26.238 -8.669 11.554 1.00 97.62 174 TYR A O 1
ATOM 1425 N N . LEU A 1 175 ? -25.170 -7.846 9.754 1.00 97.94 175 LEU A N 1
ATOM 1426 C CA . LEU A 1 175 ? -24.119 -7.188 10.539 1.00 97.94 175 LEU A CA 1
ATOM 1427 C C . LEU A 1 175 ? -24.666 -6.112 11.490 1.00 97.94 175 LEU A C 1
ATOM 1429 O O . LEU A 1 175 ? -24.215 -6.031 12.629 1.00 97.94 175 LEU A O 1
ATOM 1433 N N . SER A 1 176 ? -25.654 -5.321 11.062 1.00 97.81 176 SER A N 1
ATOM 1434 C CA . SER A 1 176 ? -26.281 -4.309 11.925 1.00 97.81 176 SER A CA 1
ATOM 1435 C C . SER A 1 176 ? -27.039 -4.931 13.102 1.00 97.81 176 SER A C 1
ATOM 1437 O O . SER A 1 176 ? -27.047 -4.378 14.203 1.00 97.81 176 SER A O 1
ATOM 1439 N N . ASP A 1 177 ? -27.672 -6.085 12.898 1.00 97.69 177 ASP A N 1
ATOM 1440 C CA . ASP A 1 177 ? -28.362 -6.794 13.973 1.00 97.69 177 ASP A CA 1
ATOM 1441 C C . ASP A 1 177 ? -27.371 -7.459 14.939 1.00 97.69 177 ASP A C 1
ATOM 1443 O O . ASP A 1 177 ? -27.546 -7.360 16.157 1.00 97.69 177 ASP A O 1
ATOM 1447 N N . LEU A 1 178 ? -26.277 -8.031 14.426 1.00 97.69 178 LEU A N 1
ATOM 1448 C CA . LEU A 1 178 ? -25.179 -8.535 15.254 1.00 97.69 178 LEU A CA 1
ATOM 1449 C C . LEU A 1 178 ? -24.514 -7.438 16.093 1.00 97.69 178 LEU A C 1
ATOM 1451 O O . LEU A 1 178 ? -24.217 -7.669 17.263 1.00 97.69 178 LEU A O 1
ATOM 1455 N N . GLU A 1 179 ? -24.307 -6.241 15.541 1.00 98.12 179 GLU A N 1
ATOM 1456 C CA . GLU A 1 179 ? -23.705 -5.114 16.265 1.00 98.12 179 GLU A CA 1
ATOM 1457 C C . GLU A 1 179 ? -24.513 -4.739 17.519 1.00 98.12 179 GLU A C 1
ATOM 1459 O O . GLU A 1 179 ? -23.944 -4.502 18.591 1.00 98.12 179 GLU A O 1
ATOM 1464 N N . LYS A 1 180 ? -25.849 -4.738 17.420 1.00 97.62 180 LYS A N 1
ATOM 1465 C CA . LYS A 1 180 ? -26.743 -4.475 18.563 1.00 97.62 180 LYS A CA 1
ATOM 1466 C C . LYS A 1 180 ? -26.577 -5.533 19.653 1.00 97.62 180 LYS A C 1
ATOM 1468 O O . LYS A 1 180 ? -26.509 -5.180 20.833 1.00 97.62 180 LYS A O 1
ATOM 1473 N N . ILE A 1 181 ? -26.499 -6.808 19.261 1.00 97.56 181 ILE A N 1
ATOM 1474 C CA . ILE A 1 181 ? -26.306 -7.936 20.184 1.00 97.56 181 ILE A CA 1
ATOM 1475 C C . ILE A 1 181 ? -24.951 -7.799 20.883 1.00 97.56 181 ILE A C 1
ATOM 1477 O O . ILE A 1 181 ? -24.909 -7.743 22.111 1.00 97.56 181 ILE A O 1
ATOM 1481 N N . ALA A 1 182 ? -23.870 -7.627 20.119 1.00 97.69 182 ALA A N 1
ATOM 1482 C CA . ALA A 1 182 ? -22.515 -7.497 20.648 1.00 97.69 182 ALA A CA 1
ATOM 1483 C C . ALA A 1 182 ? -22.371 -6.296 21.600 1.00 97.69 182 ALA A C 1
ATOM 1485 O O . ALA A 1 182 ? -21.766 -6.408 22.665 1.00 97.69 182 ALA A O 1
ATOM 1486 N N . THR A 1 183 ? -22.986 -5.156 21.269 1.00 97.69 183 THR A N 1
ATOM 1487 C CA . THR A 1 183 ? -22.980 -3.960 22.128 1.00 97.69 183 THR A CA 1
ATOM 1488 C C . THR A 1 183 ? -23.708 -4.214 23.450 1.00 97.69 183 THR A C 1
ATOM 1490 O O . THR A 1 183 ? -23.273 -3.754 24.508 1.00 97.69 183 THR A O 1
ATOM 1493 N N . ASN A 1 184 ? -24.826 -4.943 23.416 1.00 97.50 184 ASN A N 1
ATOM 1494 C CA . ASN A 1 184 ? -25.563 -5.300 24.623 1.00 97.50 184 ASN A CA 1
ATOM 1495 C C . ASN A 1 184 ? -24.785 -6.308 25.484 1.00 97.50 184 ASN A C 1
ATOM 1497 O O . ASN A 1 184 ? -24.665 -6.117 26.693 1.00 97.50 184 ASN A O 1
ATOM 1501 N N . GLU A 1 185 ? -24.196 -7.335 24.873 1.00 97.31 185 GLU A N 1
ATOM 1502 C CA . GLU A 1 185 ? -23.355 -8.317 25.567 1.00 97.31 185 GLU A CA 1
ATOM 1503 C C . GLU A 1 185 ? -22.124 -7.671 26.205 1.00 97.31 185 GLU A C 1
ATOM 1505 O O . GLU A 1 185 ? -21.805 -7.965 27.359 1.00 97.31 185 GLU A O 1
ATOM 1510 N N . GLN A 1 186 ? -21.482 -6.724 25.514 1.00 96.94 186 GLN A N 1
ATOM 1511 C CA . GLN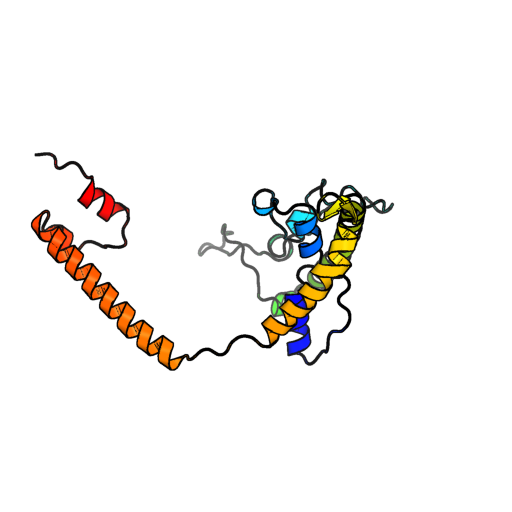 A 1 186 ? -20.365 -5.956 26.060 1.00 96.94 186 GLN A CA 1
ATOM 1512 C C . GLN A 1 186 ? -20.777 -5.180 27.319 1.00 96.94 186 GLN A C 1
ATOM 1514 O O . GLN A 1 186 ? -20.050 -5.195 28.316 1.00 96.94 186 GLN A O 1
ATOM 1519 N N . LYS A 1 187 ? -21.954 -4.536 27.313 1.00 96.12 187 LYS A N 1
ATOM 1520 C CA . LYS A 1 187 ? -22.493 -3.841 28.496 1.00 96.12 187 LYS A CA 1
ATOM 1521 C C . LYS A 1 187 ? -22.773 -4.813 29.638 1.00 96.12 187 LYS A C 1
ATOM 1523 O O . LYS A 1 187 ? -22.331 -4.568 30.757 1.00 96.12 187 LYS A O 1
ATOM 1528 N N . ILE A 1 188 ? -23.432 -5.938 29.355 1.00 97.12 188 ILE A N 1
ATOM 1529 C CA . ILE A 1 188 ? -23.728 -6.976 30.354 1.00 97.12 188 ILE A CA 1
ATOM 1530 C C . ILE A 1 188 ? -22.436 -7.507 30.986 1.00 97.12 188 ILE A C 1
ATOM 1532 O O . ILE A 1 188 ? -22.358 -7.637 32.209 1.00 97.12 188 ILE A O 1
ATOM 1536 N N . ALA A 1 189 ? -21.411 -7.788 30.180 1.00 97.06 189 ALA A N 1
ATOM 1537 C CA . ALA A 1 189 ? -20.114 -8.254 30.657 1.00 97.06 189 ALA A CA 1
ATOM 1538 C C . ALA A 1 189 ? -19.407 -7.195 31.519 1.00 97.06 189 ALA A C 1
ATOM 1540 O O . ALA A 1 189 ? -18.932 -7.514 32.612 1.00 97.06 189 ALA A O 1
ATOM 1541 N N . ALA A 1 190 ? -19.396 -5.932 31.079 1.00 96.44 190 ALA A N 1
ATOM 1542 C CA . ALA A 1 190 ? -18.821 -4.827 31.842 1.00 96.44 190 ALA A CA 1
ATOM 1543 C C . ALA A 1 190 ? -19.543 -4.618 33.185 1.00 96.44 190 ALA A C 1
ATOM 1545 O O . ALA A 1 190 ? -18.898 -4.467 34.221 1.00 96.44 190 ALA A O 1
ATOM 1546 N N . ASP A 1 191 ? -20.874 -4.677 33.203 1.00 96.81 191 ASP A N 1
ATOM 1547 C CA . ASP A 1 191 ? -21.669 -4.529 34.425 1.00 96.81 191 ASP A CA 1
ATOM 1548 C C . ASP A 1 191 ? -21.507 -5.715 35.371 1.00 96.81 191 ASP A C 1
ATOM 1550 O O . ASP A 1 191 ? -21.501 -5.541 36.592 1.00 96.81 191 ASP A O 1
ATOM 1554 N N . ARG A 1 192 ? -21.359 -6.928 34.832 1.00 97.31 192 ARG A N 1
ATOM 1555 C CA . ARG A 1 192 ? -21.023 -8.115 35.622 1.00 97.31 192 ARG A CA 1
ATOM 1556 C C . ARG A 1 192 ? -19.654 -7.955 36.277 1.00 97.31 192 ARG A C 1
ATOM 1558 O O . ARG A 1 192 ? -19.518 -8.281 37.455 1.00 97.31 192 ARG A O 1
ATOM 1565 N N . PHE A 1 193 ? -18.671 -7.432 35.544 1.00 96.69 193 PHE A N 1
ATOM 1566 C CA . PHE A 1 193 ? -17.341 -7.155 36.079 1.00 96.69 193 PHE A CA 1
ATOM 1567 C C . PHE A 1 193 ? -17.387 -6.097 37.187 1.00 96.69 193 PHE A C 1
ATOM 1569 O O . PHE A 1 193 ? -16.901 -6.357 38.283 1.00 96.69 193 PHE A O 1
ATOM 1576 N N . ARG A 1 194 ? -18.056 -4.958 36.957 1.00 96.62 194 ARG A N 1
ATOM 1577 C CA . ARG A 1 194 ? -18.254 -3.902 37.969 1.00 96.62 194 ARG A CA 1
ATOM 1578 C C . ARG A 1 194 ? -18.905 -4.438 39.242 1.00 96.62 194 ARG A C 1
ATOM 1580 O O . ARG A 1 194 ? -18.414 -4.172 40.331 1.00 96.62 194 ARG A O 1
ATOM 1587 N N . ARG A 1 195 ? -19.965 -5.247 39.112 1.00 96.62 195 ARG A N 1
ATOM 1588 C CA . ARG A 1 195 ? -20.655 -5.889 40.249 1.00 96.62 195 ARG A CA 1
ATOM 1589 C C . ARG A 1 195 ? -19.786 -6.894 41.003 1.00 96.62 195 ARG A C 1
ATOM 1591 O O . ARG A 1 195 ? -19.991 -7.114 42.193 1.00 96.62 195 ARG A O 1
ATOM 1598 N N . TRP A 1 196 ? -18.869 -7.566 40.314 1.00 96.62 196 TRP A N 1
ATOM 1599 C CA . TRP A 1 196 ? -17.899 -8.445 40.958 1.00 96.62 196 TRP A CA 1
ATOM 1600 C C . TRP A 1 196 ? -16.830 -7.627 41.694 1.00 96.62 196 TRP A C 1
ATOM 1602 O O . TRP A 1 196 ? -16.601 -7.868 42.877 1.00 96.62 196 TRP A O 1
ATOM 1612 N N . ALA A 1 197 ? -16.250 -6.623 41.036 1.00 94.62 197 ALA A N 1
ATOM 1613 C CA . ALA A 1 197 ? -15.217 -5.758 41.596 1.00 94.62 197 ALA A CA 1
ATOM 1614 C C . ALA A 1 197 ? -15.726 -4.941 42.798 1.00 94.62 197 ALA A C 1
ATOM 1616 O O . ALA A 1 197 ? -15.007 -4.778 43.784 1.00 94.62 197 ALA A O 1
ATOM 1617 N N . SER A 1 198 ? -16.995 -4.514 42.773 1.00 94.62 198 SER A N 1
ATOM 1618 C CA . SER A 1 198 ? -17.618 -3.745 43.857 1.00 94.62 198 SER A CA 1
ATOM 1619 C C . SER A 1 198 ? -17.734 -4.508 45.180 1.00 94.62 198 SER A C 1
ATOM 1621 O O . SER A 1 198 ? -17.991 -3.896 46.212 1.00 94.62 198 SER A O 1
ATOM 1623 N N . LYS A 1 199 ? -17.541 -5.835 45.172 1.00 94.25 199 LYS A N 1
ATOM 1624 C CA . LYS A 1 199 ? -17.452 -6.647 46.396 1.00 94.25 199 LYS A CA 1
ATOM 1625 C C . LYS A 1 199 ? -16.146 -6.420 47.164 1.00 94.25 199 LYS A C 1
ATOM 1627 O O . LYS A 1 199 ? -16.109 -6.706 48.354 1.00 94.25 199 LYS A O 1
ATOM 1632 N N . TYR A 1 200 ? -15.103 -5.937 46.486 1.00 90.38 200 TYR A N 1
ATOM 1633 C CA . TYR A 1 200 ? -13.783 -5.666 47.063 1.00 90.38 200 TYR A CA 1
ATOM 1634 C C . TYR A 1 200 ? -13.542 -4.165 47.258 1.00 90.38 200 TYR A C 1
ATOM 1636 O O . TYR A 1 200 ? -12.968 -3.765 48.263 1.00 90.38 200 TYR A O 1
ATOM 1644 N N . CYS A 1 201 ? -14.009 -3.330 46.325 1.00 89.38 201 CYS A N 1
ATOM 1645 C CA . CYS A 1 201 ? -13.926 -1.873 46.413 1.00 89.38 201 CYS A CA 1
ATOM 1646 C C . CYS A 1 201 ? -15.234 -1.245 45.902 1.00 89.38 201 CYS A C 1
ATOM 1648 O O . CYS A 1 201 ? -15.490 -1.330 44.700 1.00 89.38 201 CYS A O 1
ATOM 1650 N N . PRO A 1 202 ? -16.065 -0.615 46.756 1.00 91.88 202 PRO A N 1
ATOM 1651 C CA . PRO A 1 202 ? -17.370 -0.076 46.353 1.00 91.88 202 PRO A CA 1
ATOM 1652 C C . PRO A 1 202 ? -17.322 0.867 45.140 1.00 91.88 202 PRO A C 1
ATOM 1654 O O . PRO A 1 202 ? -18.181 0.779 44.259 1.00 91.88 202 PRO A O 1
ATOM 1657 N N . ASP A 1 203 ? -16.279 1.695 45.034 1.00 90.44 203 ASP A N 1
ATOM 1658 C CA . ASP A 1 203 ? -16.098 2.653 43.934 1.00 90.44 203 ASP A CA 1
ATOM 1659 C C . ASP A 1 203 ? -15.841 1.981 42.576 1.00 90.44 203 ASP A C 1
ATOM 1661 O O . ASP A 1 203 ? -16.050 2.591 41.522 1.00 90.44 203 ASP A O 1
ATOM 1665 N N . ALA A 1 204 ? -15.475 0.693 42.567 1.00 92.44 204 ALA A N 1
ATOM 1666 C CA . ALA A 1 204 ? -15.315 -0.081 41.339 1.00 92.44 204 ALA A CA 1
ATOM 1667 C C . ALA A 1 204 ? -16.630 -0.227 40.548 1.00 92.44 204 ALA A C 1
ATOM 1669 O O . ALA A 1 204 ? -16.596 -0.542 39.359 1.00 92.44 204 ALA A O 1
ATOM 1670 N N . LEU A 1 205 ? -17.791 0.063 41.151 1.00 94.00 205 LEU A N 1
ATOM 1671 C CA . LEU A 1 205 ? -19.065 0.111 40.429 1.00 94.00 205 LEU A CA 1
ATOM 1672 C C . LEU A 1 205 ? -19.067 1.163 39.305 1.00 94.00 205 LEU A C 1
ATOM 1674 O O . LEU A 1 205 ? -19.723 0.969 38.284 1.00 94.00 205 LEU A O 1
ATOM 1678 N N . TYR A 1 206 ? -18.311 2.251 39.467 1.00 93.62 206 TYR A N 1
ATOM 1679 C CA . TYR A 1 206 ? -18.245 3.358 38.508 1.00 93.62 206 TYR A CA 1
ATOM 1680 C C . TYR A 1 206 ? -17.013 3.296 37.605 1.00 93.62 206 TYR A C 1
ATOM 1682 O O . TYR A 1 206 ? -16.770 4.211 36.814 1.00 93.62 206 TYR A O 1
ATOM 1690 N N . MET A 1 207 ? -16.223 2.223 37.696 1.00 92.69 207 MET A N 1
ATOM 1691 C CA . MET A 1 207 ? -15.000 2.122 36.918 1.00 92.69 207 MET A CA 1
ATOM 1692 C C . MET A 1 207 ? -15.286 1.939 35.421 1.00 92.69 207 MET A C 1
ATOM 1694 O O . MET A 1 207 ? -16.227 1.260 34.981 1.00 92.69 207 MET A O 1
ATOM 1698 N N . ASN A 1 208 ? -14.403 2.517 34.620 1.00 94.06 208 ASN A N 1
ATOM 1699 C CA . ASN A 1 208 ? -14.273 2.223 33.212 1.00 94.06 208 ASN A CA 1
ATOM 1700 C C . ASN A 1 208 ? -13.467 0.928 33.040 1.00 94.06 208 ASN A C 1
ATOM 1702 O O . ASN A 1 208 ? -12.246 0.913 33.172 1.00 94.06 208 ASN A O 1
ATOM 1706 N N . VAL A 1 209 ? -14.163 -0.153 32.687 1.00 93.44 209 VAL A N 1
ATOM 1707 C CA . VAL A 1 209 ? -13.568 -1.480 32.446 1.00 93.44 209 VAL A CA 1
ATOM 1708 C C . VAL A 1 209 ? -12.600 -1.474 31.251 1.00 93.44 209 VAL A C 1
ATOM 1710 O O . VAL A 1 209 ? -11.744 -2.339 31.166 1.00 93.44 209 VAL A O 1
ATOM 1713 N N . GLY A 1 210 ? -12.684 -0.488 30.352 1.00 93.06 210 GLY A N 1
ATOM 1714 C CA . GLY A 1 210 ? -11.723 -0.304 29.259 1.00 93.06 210 GLY A CA 1
ATOM 1715 C C . GLY A 1 210 ? -10.491 0.532 29.626 1.00 93.06 210 GLY A C 1
ATOM 1716 O O . GLY A 1 210 ? -9.678 0.813 28.752 1.00 93.06 210 GLY A O 1
ATOM 1717 N N . SER A 1 211 ? -10.361 0.992 30.876 1.00 94.25 211 SER A N 1
ATOM 1718 C CA . SER A 1 211 ? -9.215 1.793 31.315 1.00 94.25 211 SER A CA 1
ATOM 1719 C C . SER A 1 211 ? -8.126 0.910 31.913 1.00 94.25 211 SER A C 1
ATOM 1721 O O . SER A 1 211 ? -8.243 0.452 33.051 1.00 94.25 211 SER A O 1
ATOM 1723 N N . ASP A 1 212 ? -7.022 0.754 31.182 1.00 92.75 212 ASP A N 1
ATOM 1724 C CA . ASP A 1 212 ? -5.821 0.053 31.651 1.00 92.75 212 ASP A CA 1
ATOM 1725 C C . ASP A 1 212 ? -5.359 0.523 33.034 1.00 92.75 212 ASP A C 1
ATOM 1727 O O . ASP A 1 212 ? -4.965 -0.289 33.868 1.00 92.75 212 ASP A O 1
ATOM 1731 N N . ALA A 1 213 ? -5.407 1.832 33.295 1.00 91.31 213 ALA A N 1
ATOM 1732 C CA . ALA A 1 213 ? -4.972 2.397 34.569 1.00 91.31 213 ALA A CA 1
ATOM 1733 C C . ALA A 1 213 ? -5.873 1.948 35.730 1.00 91.31 213 ALA A C 1
ATOM 1735 O O . ALA A 1 213 ? -5.374 1.557 36.784 1.00 91.31 213 ALA A O 1
ATOM 1736 N N . GLN A 1 214 ? -7.195 1.958 35.530 1.00 91.31 214 GLN A N 1
ATOM 1737 C CA . GLN A 1 214 ? -8.143 1.543 36.568 1.00 91.31 214 GLN A CA 1
ATOM 1738 C C . GLN A 1 214 ? -8.113 0.031 36.797 1.00 91.31 214 GLN A C 1
ATOM 1740 O O . GLN A 1 214 ? -8.210 -0.409 37.939 1.00 91.31 214 GLN A O 1
ATOM 1745 N N . LEU A 1 215 ? -7.922 -0.763 35.739 1.00 91.94 215 LEU A N 1
ATOM 1746 C CA . LEU A 1 215 ? -7.727 -2.207 35.867 1.00 91.94 215 LEU A CA 1
ATOM 1747 C C . LEU A 1 215 ? -6.446 -2.533 36.643 1.00 91.94 215 LEU A C 1
ATOM 1749 O O . LEU A 1 215 ? -6.486 -3.349 37.560 1.00 91.94 215 LEU A O 1
ATOM 1753 N N . ARG A 1 216 ? -5.321 -1.873 36.331 1.00 90.81 216 ARG A N 1
ATOM 1754 C CA . ARG A 1 216 ? -4.061 -2.079 37.065 1.00 90.81 216 ARG A CA 1
ATOM 1755 C C . ARG A 1 216 ? -4.201 -1.733 38.542 1.00 90.81 216 ARG A C 1
ATO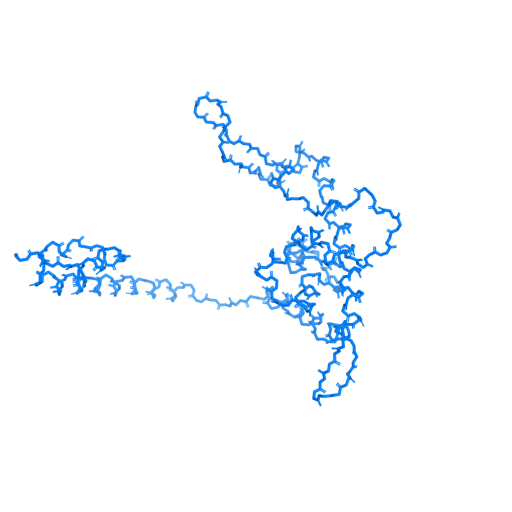M 1757 O O . ARG A 1 216 ? -3.737 -2.505 39.372 1.00 90.81 216 ARG A O 1
ATOM 1764 N N . GLN A 1 217 ? -4.869 -0.626 38.863 1.00 89.56 217 GLN A N 1
ATOM 1765 C CA . GLN A 1 217 ? -5.111 -0.244 40.252 1.00 89.56 217 GLN A CA 1
ATOM 1766 C C . GLN A 1 217 ? -5.983 -1.272 40.983 1.00 89.56 217 GLN A C 1
ATOM 1768 O O . GLN A 1 217 ? -5.678 -1.619 42.116 1.00 89.56 217 GLN A O 1
ATOM 1773 N N . LEU A 1 218 ? -7.041 -1.785 40.345 1.00 89.06 218 LEU A N 1
ATOM 1774 C CA . LEU A 1 218 ? -7.920 -2.784 40.958 1.00 89.06 218 LEU A CA 1
ATOM 1775 C C . LEU A 1 218 ? -7.202 -4.120 41.216 1.00 89.06 218 LEU A C 1
ATOM 1777 O O . LEU A 1 218 ? -7.421 -4.731 42.257 1.00 89.06 218 LEU A O 1
ATOM 1781 N N . PHE A 1 219 ? -6.388 -4.594 40.268 1.00 90.56 219 PHE A N 1
ATOM 1782 C CA . PHE A 1 219 ? -5.751 -5.914 40.358 1.00 90.56 219 PHE A CA 1
ATOM 1783 C C . PHE A 1 219 ? -4.421 -5.922 41.113 1.00 90.56 219 PHE A C 1
ATOM 1785 O O . PHE A 1 219 ? -4.071 -6.942 41.702 1.00 90.56 219 PHE A O 1
ATOM 1792 N N . PHE A 1 220 ? -3.667 -4.823 41.062 1.00 89.75 220 PHE A N 1
ATOM 1793 C CA . PHE A 1 220 ? -2.281 -4.768 41.539 1.00 89.75 220 PHE A CA 1
ATOM 1794 C C . PHE A 1 220 ? -1.971 -3.531 42.387 1.00 89.75 220 PHE A C 1
ATOM 1796 O O . PHE A 1 220 ? -0.835 -3.378 42.829 1.00 89.75 220 PHE A O 1
ATOM 1803 N N . GLY A 1 221 ? -2.933 -2.626 42.588 1.00 82.94 221 GLY A N 1
ATOM 1804 C CA . GLY A 1 221 ? -2.748 -1.491 43.483 1.00 82.94 221 GLY A CA 1
ATOM 1805 C C . GLY A 1 221 ? -2.634 -1.989 44.918 1.00 82.94 221 GLY A C 1
ATOM 1806 O O . GLY A 1 221 ? -3.545 -2.649 45.414 1.00 82.94 221 GLY A O 1
ATOM 1807 N N . GLU A 1 222 ? -1.517 -1.691 45.580 1.00 61.88 222 GLU A N 1
ATOM 1808 C CA . GLU A 1 222 ? -1.335 -2.018 46.993 1.00 61.88 222 GLU A CA 1
ATOM 1809 C C . GLU A 1 222 ? -2.441 -1.349 47.822 1.00 61.88 222 GLU A C 1
ATOM 1811 O O . GLU A 1 222 ? -2.612 -0.127 47.801 1.00 61.88 222 GLU A O 1
ATOM 1816 N N . THR A 1 223 ? -3.211 -2.147 48.561 1.00 51.62 223 THR A N 1
ATOM 1817 C CA . THR A 1 223 ? -4.061 -1.635 49.634 1.00 51.62 223 THR A CA 1
ATOM 1818 C C . THR A 1 223 ? -3.149 -1.304 50.808 1.00 51.62 223 THR A C 1
ATOM 1820 O O . THR A 1 223 ? -2.678 -2.213 51.493 1.00 51.62 223 THR A O 1
ATOM 1823 N N . ALA A 1 224 ? -2.873 -0.021 51.037 1.00 46.56 224 ALA A N 1
ATOM 1824 C CA . ALA A 1 224 ? -2.360 0.413 52.330 1.00 46.56 224 ALA A CA 1
ATOM 1825 C C . ALA A 1 224 ? -3.433 0.079 53.384 1.00 46.56 224 ALA A C 1
ATOM 1827 O O . ALA A 1 224 ? -4.480 0.727 53.416 1.00 46.56 224 ALA A O 1
ATOM 1828 N N . ASN A 1 225 ? -3.202 -0.994 54.148 1.00 37.69 225 ASN A N 1
ATOM 1829 C CA . ASN A 1 225 ? -3.960 -1.330 55.357 1.00 37.69 225 ASN A CA 1
ATOM 1830 C C . ASN A 1 225 ? -3.604 -0.369 56.491 1.00 37.69 225 ASN A C 1
ATOM 1832 O O . ASN A 1 225 ? -2.400 -0.042 56.614 1.00 37.69 225 ASN A O 1
#